Protein AF-A0A7S2N3R8-F1 (afdb_monomer)

pLDDT: mean 80.56, std 13.93, range [45.25, 97.19]

Organism: NCBI:txid1333877

Foldseek 3Di:
DDDDDDDDDDDDDPPDDDDDPDDPDDPDDDDDDDDDDDDDDDDDDDDPPDPDDPDPDPDDPDDDPVVVVVPDDDPPDDPLPDFPPPPPPDPPDDPDDPDCVPGDDRPVCPCVVVVCVVCQQAAVCLVCNPDDDDDDCCVVPPVVNQVVVVHDPPDDDDDCVVVCVVVDDDPVRVVVVSVVSNNDDRPVVVVVVVVVVVVVVVVPDDD

Radius of gyration: 30.94 Å; Cα contacts (8 Å, |Δi|>4): 42; chains: 1; bounding box: 87×80×48 Å

Secondary structure (DSSP, 8-state):
-PPPPPP----------PPPPPPPPPP-PPPPPP---PPPPP-PPPPP----PPPPP----PPPHHHHHHTSPPPPPPGGG----------TT--SPPP-TTSPPPGGGTTHHHHHHHHTTB-THHHH-SSPPP--HHHHS-HHHHHHTTPPP--PPP-GGG-TTSSPPPHHHHHHHHHHTT--B-HHHHHHHHHHHHHHHHHHS--

Structure (mmCIF, N/CA/C/O backbone):
data_AF-A0A7S2N3R8-F1
#
_entry.id   AF-A0A7S2N3R8-F1
#
loop_
_atom_site.group_PDB
_atom_site.id
_atom_site.type_symbol
_atom_site.label_atom_id
_atom_site.label_alt_id
_atom_site.label_comp_id
_atom_site.label_asym_id
_atom_site.label_entity_id
_atom_site.label_seq_id
_atom_site.pdbx_PDB_ins_code
_atom_site.Cartn_x
_atom_site.Cartn_y
_atom_site.Cartn_z
_atom_site.occupancy
_atom_site.B_iso_or_equiv
_atom_site.auth_seq_id
_atom_site.auth_comp_id
_atom_site.auth_asym_id
_atom_site.auth_atom_id
_atom_site.pdbx_PDB_model_num
ATOM 1 N N . THR A 1 1 ? -32.427 38.671 8.513 1.00 49.38 1 THR A N 1
ATOM 2 C CA . THR A 1 1 ? -31.360 39.648 8.809 1.00 49.38 1 THR A CA 1
ATOM 3 C C . THR A 1 1 ? -30.152 38.872 9.300 1.00 49.38 1 THR A C 1
ATOM 5 O O . THR A 1 1 ? -30.044 38.601 10.486 1.00 49.38 1 THR A O 1
ATOM 8 N N . LEU A 1 2 ? -29.338 38.356 8.372 1.00 45.25 2 LEU A N 1
ATOM 9 C CA . LEU A 1 2 ? -28.166 37.532 8.689 1.00 45.25 2 LEU A CA 1
ATO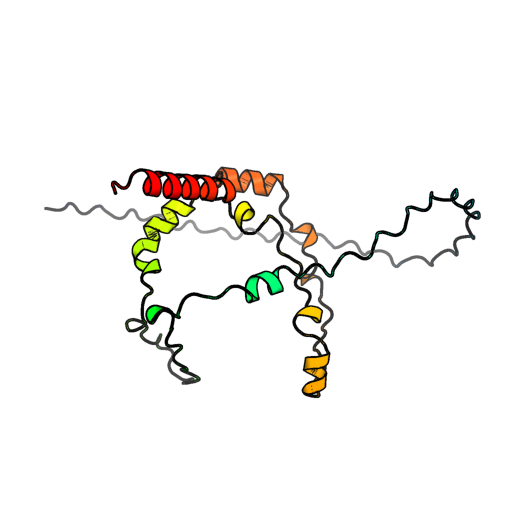M 10 C C . LEU A 1 2 ? -26.977 38.470 8.916 1.00 45.25 2 LEU A C 1
ATOM 12 O O . LEU A 1 2 ? -26.619 39.235 8.022 1.00 45.25 2 LEU A O 1
ATOM 16 N N . ALA A 1 3 ? -26.425 38.451 10.125 1.00 50.69 3 ALA A N 1
ATOM 17 C CA . ALA A 1 3 ? -25.301 39.287 10.519 1.00 50.69 3 ALA A CA 1
ATOM 18 C C . ALA A 1 3 ? -24.012 38.796 9.843 1.00 50.69 3 ALA A C 1
ATOM 20 O O . ALA A 1 3 ? -23.575 37.666 10.059 1.00 50.69 3 ALA A O 1
ATOM 21 N N . ALA A 1 4 ? -23.424 39.662 9.019 1.00 54.97 4 ALA A N 1
ATOM 22 C CA . ALA A 1 4 ? -22.107 39.486 8.429 1.00 54.97 4 ALA A CA 1
ATOM 23 C C . ALA A 1 4 ? -21.033 39.572 9.524 1.00 54.97 4 ALA A C 1
ATOM 25 O O . ALA A 1 4 ? -20.963 40.561 10.254 1.00 54.97 4 ALA A O 1
ATOM 26 N N . GLN A 1 5 ? -20.203 38.535 9.644 1.00 62.31 5 GLN A N 1
ATOM 27 C CA . GLN A 1 5 ? -18.999 38.579 10.472 1.00 62.31 5 GLN A CA 1
ATOM 28 C C . GLN A 1 5 ? -17.859 39.254 9.692 1.00 62.31 5 GLN A C 1
ATOM 30 O O . GLN A 1 5 ? -17.670 38.937 8.515 1.00 62.31 5 GLN A O 1
ATOM 35 N N . PRO A 1 6 ? -17.093 40.169 10.312 1.00 65.38 6 PRO A N 1
ATOM 36 C CA . PRO A 1 6 ? -15.945 40.793 9.671 1.00 65.38 6 PRO A CA 1
ATOM 37 C C . PRO A 1 6 ? -14.745 39.838 9.635 1.00 65.38 6 PRO A C 1
ATOM 39 O O . PRO A 1 6 ? -14.381 39.223 10.637 1.00 65.38 6 PRO A O 1
ATOM 42 N N . ALA A 1 7 ? -14.125 39.750 8.459 1.00 54.88 7 ALA A N 1
ATOM 43 C CA . ALA A 1 7 ? -12.864 39.062 8.232 1.00 54.88 7 ALA A CA 1
ATOM 44 C C . ALA A 1 7 ? -11.740 39.749 9.025 1.00 54.88 7 ALA A C 1
ATOM 46 O O . ALA A 1 7 ? -11.472 40.937 8.842 1.00 54.88 7 ALA A O 1
ATOM 47 N N . ALA A 1 8 ? -11.095 38.995 9.913 1.00 57.28 8 ALA A N 1
ATOM 48 C CA . ALA A 1 8 ? -9.887 39.421 10.598 1.00 57.28 8 ALA A CA 1
ATOM 49 C C . ALA A 1 8 ? -8.697 39.299 9.638 1.00 57.28 8 ALA A C 1
ATOM 51 O O . ALA A 1 8 ? -8.325 38.205 9.216 1.00 57.28 8 ALA A O 1
ATOM 52 N N . SER A 1 9 ? -8.127 40.444 9.279 1.00 59.69 9 SER A N 1
ATOM 53 C CA . SER A 1 9 ? -6.896 40.567 8.506 1.00 59.69 9 SER A CA 1
ATOM 54 C C . SER A 1 9 ? -5.701 40.209 9.392 1.00 59.69 9 SER A C 1
ATOM 56 O O . SER A 1 9 ? -5.357 40.968 10.299 1.00 59.69 9 SER A O 1
ATOM 58 N N . GLU A 1 10 ? -5.063 39.065 9.147 1.00 61.03 10 GLU A N 1
ATOM 59 C CA . GLU A 1 10 ? -3.784 38.739 9.782 1.00 61.03 10 GLU A CA 1
ATOM 60 C C . GLU A 1 10 ? -2.631 39.514 9.114 1.00 61.03 10 GLU A C 1
ATOM 62 O O . GLU A 1 10 ? -2.562 39.586 7.882 1.00 61.03 10 GLU A O 1
ATOM 67 N N . PRO A 1 11 ? -1.709 40.107 9.892 1.00 65.06 11 PRO A N 1
ATOM 68 C CA . PRO A 1 11 ? -0.555 40.802 9.344 1.00 65.06 11 PRO A CA 1
ATOM 69 C C . PRO A 1 11 ? 0.492 39.812 8.814 1.00 65.06 11 PRO A C 1
ATOM 71 O O . PRO A 1 11 ? 0.970 38.935 9.533 1.00 65.06 11 PRO A O 1
ATOM 74 N N . LEU A 1 12 ? 0.902 40.015 7.557 1.00 49.03 12 LEU A N 1
ATOM 75 C CA . LEU A 1 12 ? 2.096 39.416 6.958 1.00 49.03 12 LEU A CA 1
ATOM 76 C C . LEU A 1 12 ? 3.334 39.788 7.789 1.00 49.03 12 LEU A C 1
ATOM 78 O O . LEU A 1 12 ? 3.872 40.891 7.684 1.00 49.03 12 LEU A O 1
ATOM 82 N N . ALA A 1 13 ? 3.798 38.852 8.613 1.00 52.91 13 ALA A N 1
ATOM 83 C CA . ALA A 1 13 ? 5.091 38.943 9.268 1.00 52.91 13 ALA A CA 1
ATOM 84 C C . ALA A 1 13 ? 6.200 38.805 8.214 1.00 52.91 13 ALA A C 1
ATOM 86 O O . ALA A 1 13 ? 6.369 37.757 7.589 1.00 52.91 13 ALA A O 1
ATOM 87 N N . ALA A 1 14 ? 6.952 39.887 8.020 1.00 48.12 14 ALA A N 1
ATOM 88 C CA . ALA A 1 14 ? 8.161 39.920 7.217 1.00 48.12 14 ALA A CA 1
ATOM 89 C C . ALA A 1 14 ? 9.178 38.905 7.765 1.00 48.12 14 ALA A C 1
ATOM 91 O O . ALA A 1 14 ? 9.762 39.094 8.833 1.00 48.12 14 ALA A O 1
ATOM 92 N N . ALA A 1 15 ? 9.377 37.814 7.026 1.00 48.59 15 ALA A N 1
ATOM 93 C CA . ALA A 1 15 ? 10.413 36.833 7.295 1.00 48.59 15 ALA A CA 1
ATOM 94 C C . ALA A 1 15 ? 11.784 37.477 7.051 1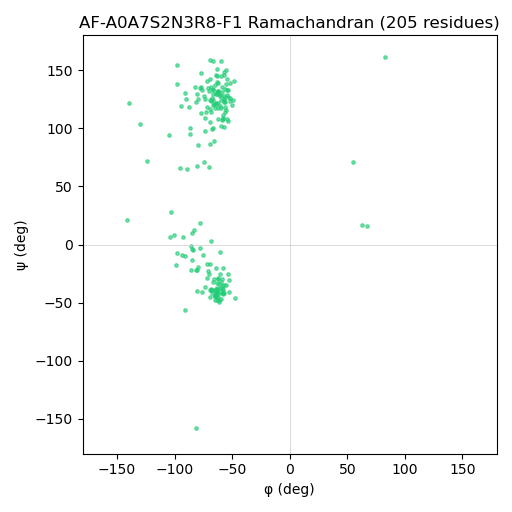.00 48.59 15 ALA A C 1
ATOM 96 O O . ALA A 1 15 ? 12.238 37.620 5.916 1.00 48.59 15 ALA A O 1
ATOM 97 N N . ALA A 1 16 ? 12.432 37.895 8.138 1.00 55.91 16 ALA A N 1
ATOM 98 C CA . ALA A 1 16 ? 13.829 38.287 8.138 1.00 55.91 16 ALA A CA 1
ATOM 99 C C . ALA A 1 16 ? 14.676 37.126 7.590 1.00 55.91 16 ALA A C 1
ATOM 101 O O . ALA A 1 16 ? 14.636 36.009 8.109 1.00 55.91 16 ALA A O 1
ATOM 102 N N . ALA A 1 17 ? 15.423 37.402 6.522 1.00 52.81 17 ALA A N 1
ATOM 103 C CA . ALA A 1 17 ? 16.363 36.478 5.911 1.00 52.81 17 ALA A CA 1
ATOM 104 C C . ALA A 1 17 ? 17.432 36.073 6.937 1.00 52.81 17 ALA A C 1
ATOM 106 O O . ALA A 1 17 ? 18.351 36.835 7.239 1.00 52.81 17 ALA A O 1
ATOM 107 N N . ALA A 1 18 ? 17.290 34.873 7.497 1.00 65.31 18 ALA A N 1
ATOM 108 C CA . ALA A 1 18 ? 18.312 34.279 8.339 1.00 65.31 18 ALA A CA 1
ATOM 109 C C . ALA A 1 18 ? 19.563 33.972 7.487 1.00 65.31 18 ALA A C 1
ATOM 111 O O . ALA A 1 18 ? 19.432 33.419 6.390 1.00 65.31 18 ALA A O 1
ATOM 112 N N . PRO A 1 19 ? 20.775 34.312 7.959 1.00 65.06 19 PRO A N 1
ATOM 113 C CA . PRO A 1 19 ? 22.011 34.002 7.253 1.00 65.06 19 PRO A CA 1
ATOM 114 C C . PRO A 1 19 ? 22.191 32.484 7.140 1.00 65.06 19 PRO A C 1
ATOM 116 O O . PRO A 1 19 ? 22.081 31.753 8.126 1.00 65.06 19 PRO A O 1
ATOM 119 N N . MET A 1 20 ? 22.464 32.012 5.921 1.00 65.50 20 MET A N 1
ATOM 120 C CA . MET A 1 20 ? 22.736 30.604 5.635 1.00 65.50 20 MET A CA 1
ATOM 121 C C . MET A 1 20 ? 23.883 30.087 6.521 1.00 65.50 20 MET A C 1
ATOM 123 O O . MET A 1 20 ? 24.955 30.700 6.535 1.00 65.50 20 MET A O 1
ATOM 127 N N . PRO A 1 21 ? 23.718 28.953 7.228 1.00 67.00 21 PRO A N 1
ATOM 128 C CA . PRO A 1 21 ? 24.827 28.322 7.924 1.00 67.00 21 PRO A CA 1
ATOM 129 C C . PRO A 1 21 ? 25.852 27.829 6.896 1.00 67.00 21 PRO A C 1
ATOM 131 O O . PRO A 1 21 ? 25.540 27.024 6.016 1.00 67.00 21 PRO A O 1
ATOM 134 N N . GLN A 1 22 ? 27.085 28.330 7.004 1.00 62.34 22 GLN A N 1
ATOM 135 C CA . GLN A 1 22 ? 28.226 27.832 6.241 1.00 62.34 22 GLN A CA 1
ATOM 136 C C . GLN A 1 22 ? 28.401 26.337 6.527 1.00 62.34 22 G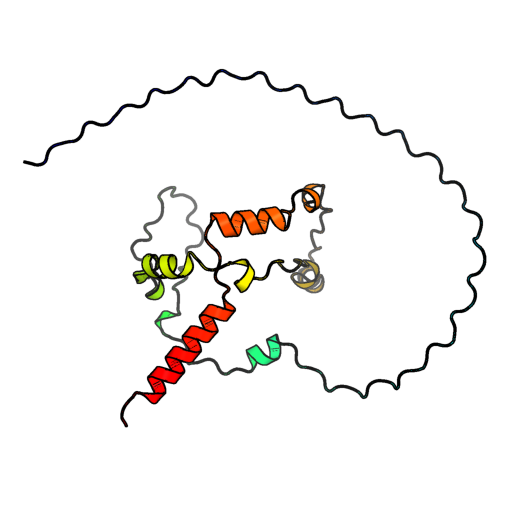LN A C 1
ATOM 138 O O . GLN A 1 22 ? 28.498 25.916 7.681 1.00 62.34 22 GLN A O 1
ATOM 143 N N . ALA A 1 23 ? 28.403 25.530 5.465 1.00 59.41 23 ALA A N 1
ATOM 144 C CA . ALA A 1 23 ? 28.574 24.090 5.561 1.00 59.41 23 ALA A CA 1
ATOM 145 C C . ALA A 1 23 ? 29.923 23.758 6.233 1.00 59.41 23 ALA A C 1
ATOM 147 O O . ALA A 1 23 ? 30.951 24.303 5.819 1.00 59.41 23 ALA A O 1
ATOM 148 N N . PRO A 1 24 ? 29.959 22.870 7.244 1.00 67.88 24 PRO A N 1
ATOM 149 C CA . PRO A 1 24 ? 31.212 22.448 7.850 1.00 67.88 24 PRO A CA 1
ATOM 150 C C . PRO A 1 24 ? 32.078 21.735 6.808 1.00 67.88 24 PRO A C 1
ATOM 152 O O . PRO A 1 24 ? 31.613 20.844 6.092 1.00 67.88 24 PRO A O 1
ATOM 155 N N . ALA A 1 25 ? 33.343 22.152 6.730 1.00 63.78 25 ALA A N 1
ATOM 156 C CA . ALA A 1 25 ? 34.352 21.588 5.849 1.00 63.78 25 ALA A CA 1
ATOM 157 C C . ALA A 1 25 ? 34.394 20.059 5.987 1.00 63.78 25 ALA A C 1
ATOM 159 O O . ALA A 1 25 ? 34.630 19.513 7.066 1.00 63.78 25 ALA A O 1
ATOM 160 N N . VAL A 1 26 ? 34.136 19.373 4.876 1.00 59.66 26 VAL A N 1
ATOM 161 C CA . VAL A 1 26 ? 34.162 17.914 4.787 1.00 59.66 26 VAL A CA 1
ATOM 162 C C . VAL A 1 26 ? 35.588 17.437 5.097 1.00 59.66 26 VAL A C 1
ATOM 164 O O . VAL A 1 26 ? 36.517 17.849 4.398 1.00 59.66 26 VAL A O 1
ATOM 167 N N . PRO A 1 27 ? 35.806 16.590 6.119 1.00 65.44 27 PRO A N 1
ATOM 168 C CA . PRO A 1 27 ? 37.129 16.062 6.409 1.00 65.44 27 PRO A CA 1
ATOM 169 C C . PRO A 1 27 ? 37.604 15.193 5.241 1.00 65.44 27 PRO A C 1
ATOM 171 O O . PRO A 1 27 ? 36.958 14.219 4.850 1.00 65.44 27 PRO A O 1
ATOM 174 N N . VAL A 1 28 ? 38.751 15.575 4.680 1.00 65.38 28 VAL A N 1
ATOM 175 C CA . VAL A 1 28 ? 39.482 14.841 3.646 1.00 65.38 28 VAL A CA 1
ATOM 176 C C . VAL A 1 28 ? 39.831 13.460 4.198 1.00 65.38 28 VAL A C 1
ATOM 178 O O . VAL A 1 28 ? 40.679 13.321 5.077 1.00 65.38 28 VAL A O 1
ATOM 181 N N . VAL A 1 29 ? 39.143 12.431 3.704 1.00 67.38 29 VAL A N 1
ATOM 182 C CA . VAL A 1 29 ? 39.395 11.037 4.081 1.00 67.38 29 VAL A CA 1
ATOM 183 C C . VAL A 1 29 ? 40.781 10.635 3.559 1.00 67.38 29 VAL A C 1
ATOM 185 O O . VAL A 1 29 ? 41.006 10.692 2.345 1.00 67.38 29 VAL A O 1
ATOM 188 N N . PRO A 1 30 ? 41.726 10.229 4.428 1.00 64.19 30 PRO A N 1
ATOM 189 C CA . PRO A 1 30 ? 43.056 9.832 4.000 1.00 64.19 30 PRO A CA 1
ATOM 190 C C . PRO A 1 30 ? 43.010 8.570 3.131 1.00 64.19 30 PRO A C 1
ATOM 192 O O . PRO A 1 30 ? 42.301 7.597 3.397 1.00 64.19 30 PRO A O 1
ATOM 195 N N . LYS A 1 31 ? 43.802 8.631 2.061 1.00 60.41 31 LYS A N 1
ATOM 196 C CA . LYS A 1 31 ? 44.019 7.609 1.037 1.00 60.41 31 LYS A CA 1
ATOM 197 C C . LYS A 1 31 ? 44.430 6.282 1.689 1.00 60.41 31 LYS A C 1
ATOM 199 O O . LYS A 1 31 ? 45.366 6.235 2.481 1.00 60.41 31 LYS A O 1
ATOM 204 N N . ALA A 1 32 ? 43.700 5.220 1.350 1.00 54.75 32 ALA A N 1
ATOM 205 C CA . ALA A 1 32 ? 43.836 3.885 1.922 1.00 54.75 32 ALA A CA 1
ATOM 206 C C . ALA A 1 32 ? 45.282 3.359 1.883 1.00 54.75 32 ALA A C 1
ATOM 208 O O . ALA A 1 32 ? 45.907 3.291 0.824 1.00 54.75 32 ALA A O 1
ATOM 209 N N . ALA A 1 33 ? 45.771 2.951 3.054 1.00 67.62 33 ALA A N 1
ATOM 210 C CA . ALA A 1 33 ? 47.044 2.272 3.237 1.00 67.62 33 ALA A CA 1
ATOM 211 C C . ALA A 1 33 ? 47.071 0.894 2.528 1.00 67.62 33 ALA A C 1
ATOM 213 O O . ALA A 1 33 ? 46.025 0.248 2.373 1.00 67.62 33 ALA A O 1
ATOM 214 N N . PRO A 1 34 ? 48.256 0.423 2.100 1.00 61.44 34 PRO A N 1
ATOM 215 C CA . PRO A 1 34 ? 48.428 -0.860 1.425 1.00 61.44 34 PRO A CA 1
ATOM 216 C C . PRO A 1 34 ? 48.027 -2.036 2.327 1.00 61.44 34 PRO A C 1
ATOM 218 O O . PRO A 1 34 ? 48.424 -2.128 3.485 1.00 61.44 34 PRO A O 1
ATOM 221 N N . LYS A 1 35 ? 47.224 -2.952 1.770 1.00 57.47 35 LYS A N 1
ATOM 222 C CA . LYS A 1 35 ? 46.725 -4.158 2.442 1.00 57.47 35 LYS A CA 1
ATOM 223 C C . LYS A 1 35 ? 47.885 -5.073 2.834 1.00 57.47 35 LYS A C 1
ATOM 225 O O . LYS A 1 35 ? 48.474 -5.746 1.989 1.00 57.47 35 LYS A O 1
ATOM 230 N N . GLU A 1 36 ? 48.161 -5.122 4.128 1.00 59.69 36 GLU A N 1
ATOM 231 C CA . GLU A 1 36 ? 49.074 -6.073 4.745 1.00 59.69 36 GLU A CA 1
ATOM 232 C C . GLU A 1 36 ? 48.584 -7.512 4.500 1.00 59.69 36 GLU A C 1
ATOM 234 O O . GLU A 1 36 ? 47.418 -7.856 4.731 1.00 59.69 36 GLU A O 1
ATOM 239 N N . LYS A 1 37 ? 49.474 -8.364 3.979 1.00 63.12 37 LYS A N 1
ATOM 240 C CA . LYS A 1 37 ? 49.202 -9.778 3.700 1.00 63.12 37 LYS A CA 1
ATOM 241 C C . LYS A 1 37 ? 48.989 -10.512 5.026 1.00 63.12 37 LYS A C 1
ATOM 243 O O . LYS A 1 37 ? 49.941 -10.856 5.721 1.00 63.12 37 LYS A O 1
ATOM 248 N N . ARG A 1 38 ? 47.724 -10.749 5.382 1.00 58.81 38 ARG A N 1
ATOM 249 C CA . ARG A 1 38 ? 47.344 -11.526 6.569 1.00 58.81 38 ARG A CA 1
ATOM 250 C C . ARG A 1 38 ? 47.914 -12.943 6.472 1.00 58.81 38 ARG A C 1
ATOM 252 O O . ARG A 1 38 ? 47.655 -13.656 5.504 1.00 58.81 38 ARG A O 1
ATOM 259 N N . LYS A 1 39 ? 48.679 -13.333 7.493 1.00 68.81 39 LYS A N 1
ATOM 260 C CA . LYS A 1 39 ? 49.213 -14.688 7.673 1.00 68.81 39 LYS A CA 1
ATOM 261 C C . LYS A 1 39 ? 48.067 -15.719 7.691 1.00 68.81 39 LYS A C 1
ATOM 263 O O . LYS A 1 39 ? 46.988 -15.404 8.200 1.00 68.81 39 LYS A O 1
ATOM 268 N N . PRO A 1 40 ? 48.280 -16.938 7.162 1.00 65.88 40 PRO A N 1
ATOM 269 C CA . PRO A 1 40 ? 47.281 -18.000 7.190 1.00 65.88 40 PRO A CA 1
ATOM 270 C C . PRO A 1 40 ? 46.939 -18.351 8.642 1.00 65.88 40 PRO A C 1
ATOM 272 O O . PRO A 1 40 ? 47.807 -18.720 9.430 1.00 65.88 40 PRO A O 1
ATOM 275 N N . GLY A 1 41 ? 45.667 -18.179 9.002 1.00 67.00 41 GLY A N 1
ATOM 276 C CA . GLY A 1 41 ? 45.164 -18.512 10.330 1.00 67.00 41 GLY A CA 1
ATOM 277 C C . GLY A 1 41 ? 45.203 -20.024 10.606 1.00 67.00 41 GLY A C 1
ATOM 278 O O . GLY A 1 41 ? 45.210 -20.826 9.669 1.00 67.00 41 GLY A O 1
ATOM 279 N N . PRO A 1 42 ? 45.213 -20.426 11.888 1.00 69.44 42 PRO A N 1
ATOM 280 C CA . PRO A 1 42 ? 45.261 -21.825 12.299 1.00 69.44 42 PRO A CA 1
ATOM 281 C C . PRO A 1 42 ? 44.066 -22.616 11.749 1.00 69.44 42 PRO A C 1
ATOM 283 O O . PRO A 1 42 ? 42.920 -22.159 11.782 1.00 69.44 42 PRO A O 1
ATOM 286 N N . LYS A 1 43 ? 44.353 -23.819 11.236 1.00 69.25 43 LYS A N 1
ATOM 287 C CA . LYS A 1 43 ? 43.373 -24.753 10.669 1.00 69.25 43 LYS A CA 1
ATOM 288 C C . LYS A 1 43 ? 42.296 -25.054 11.718 1.00 69.25 43 LYS A C 1
ATOM 290 O O . LYS A 1 43 ? 42.589 -25.629 12.765 1.00 69.25 43 LYS A O 1
ATOM 295 N N . LYS A 1 44 ? 41.056 -24.634 11.450 1.00 69.81 44 LYS A N 1
ATOM 296 C CA . LYS A 1 44 ? 39.904 -24.919 12.314 1.00 69.81 44 LYS A CA 1
ATOM 297 C C . LYS A 1 44 ? 39.724 -26.437 12.404 1.00 69.81 44 LYS A C 1
ATOM 299 O O . LYS A 1 44 ? 39.700 -27.112 11.377 1.00 69.81 44 LYS A O 1
ATOM 304 N N . LYS A 1 45 ? 39.631 -26.952 13.633 1.00 74.62 45 LYS A N 1
ATOM 305 C CA . LYS A 1 45 ? 39.324 -28.358 13.923 1.00 74.62 45 LYS A CA 1
ATOM 306 C C . LYS A 1 45 ? 38.011 -28.731 13.227 1.00 74.62 45 LYS A C 1
ATOM 308 O O . LYS A 1 45 ? 37.087 -27.915 13.206 1.00 74.62 45 LYS A O 1
ATOM 313 N N . ALA A 1 46 ? 37.968 -29.921 12.632 1.00 75.81 46 ALA A N 1
ATOM 314 C CA . ALA A 1 46 ? 36.790 -30.410 11.928 1.00 75.81 46 ALA A CA 1
ATOM 315 C C . ALA A 1 46 ? 35.569 -30.366 12.867 1.00 75.81 46 ALA A C 1
ATOM 317 O O . ALA A 1 46 ? 35.696 -30.764 14.031 1.00 75.81 46 ALA A O 1
ATOM 318 N N . PRO A 1 47 ? 34.419 -29.839 12.409 1.00 75.75 47 PRO A N 1
ATOM 319 C CA . PRO A 1 47 ? 33.206 -29.852 13.209 1.00 75.75 47 PRO A CA 1
ATOM 320 C C . PRO A 1 47 ? 32.821 -31.305 13.529 1.00 75.75 47 PRO A C 1
ATOM 322 O O . PRO A 1 47 ? 33.056 -32.190 12.701 1.00 75.75 47 PRO A O 1
ATOM 325 N N . PRO A 1 48 ? 32.260 -31.568 14.722 1.00 81.12 48 PRO A N 1
ATOM 326 C CA . PRO A 1 48 ? 31.783 -32.898 15.073 1.00 81.12 48 PRO A CA 1
ATOM 327 C C . PRO A 1 48 ? 30.750 -33.377 14.039 1.00 81.12 48 PRO A C 1
ATOM 329 O O . PRO A 1 48 ? 30.033 -32.545 13.471 1.00 81.12 48 PRO A O 1
ATOM 332 N N . PRO A 1 49 ? 30.670 -34.694 13.780 1.00 79.00 49 PRO A N 1
ATOM 333 C CA . PRO A 1 49 ? 29.713 -35.254 12.836 1.00 79.00 49 PRO A CA 1
ATOM 334 C C . PRO A 1 49 ? 28.296 -34.870 13.268 1.00 79.00 49 PRO A C 1
ATOM 336 O O . PRO A 1 49 ? 27.811 -35.287 14.319 1.00 79.00 49 PRO A O 1
ATOM 339 N N . VAL A 1 50 ? 27.657 -34.013 12.470 1.00 75.94 50 VAL A N 1
ATOM 340 C CA . VAL A 1 50 ? 26.275 -33.589 12.692 1.00 75.94 50 VAL A CA 1
ATOM 341 C C . VAL A 1 50 ? 25.380 -34.814 12.472 1.00 75.94 50 VAL A C 1
ATOM 343 O O . VAL A 1 50 ? 25.531 -35.468 11.436 1.00 75.94 50 VAL A O 1
ATOM 346 N N . PRO A 1 51 ? 24.471 -35.146 13.409 1.00 82.81 51 PRO A N 1
ATOM 347 C CA . PRO A 1 51 ? 23.506 -36.225 13.238 1.00 82.81 51 PRO A CA 1
ATOM 348 C C . PRO A 1 51 ? 22.792 -36.086 11.893 1.00 82.81 51 PRO A C 1
ATOM 350 O O . PRO A 1 51 ? 22.236 -35.029 11.585 1.00 82.81 51 PRO A O 1
ATOM 353 N N . GLN A 1 52 ? 22.839 -37.135 11.075 1.00 75.25 52 GLN A N 1
ATOM 354 C CA . GLN A 1 52 ? 22.120 -37.158 9.809 1.00 75.25 52 GLN A CA 1
ATOM 355 C C . GLN A 1 52 ? 20.627 -37.239 10.119 1.00 75.25 52 GLN A C 1
ATOM 357 O O . GLN A 1 52 ? 20.124 -38.274 10.551 1.00 75.25 52 GLN A O 1
ATOM 362 N N . PHE A 1 53 ? 19.920 -36.126 9.934 1.00 76.12 53 PHE A N 1
ATOM 363 C CA . PHE A 1 53 ? 18.466 -36.147 9.939 1.00 76.12 53 PHE A CA 1
ATOM 364 C C . PHE A 1 53 ? 18.002 -36.949 8.715 1.00 76.12 53 PHE A C 1
ATOM 366 O O . PHE A 1 53 ? 18.533 -36.724 7.622 1.00 76.12 53 PHE A O 1
ATOM 373 N N . PRO A 1 54 ? 17.057 -37.894 8.874 1.00 78.12 54 PRO A N 1
ATOM 374 C CA . PRO A 1 54 ? 16.522 -38.654 7.753 1.00 78.12 54 PRO A CA 1
ATOM 375 C C . PRO A 1 54 ? 16.017 -37.679 6.691 1.00 78.12 54 PRO A C 1
ATOM 377 O O . PRO A 1 54 ? 15.344 -36.697 7.015 1.00 78.12 54 PRO A O 1
ATOM 380 N N . ALA A 1 55 ? 16.395 -37.931 5.435 1.00 75.12 55 ALA A N 1
ATOM 381 C CA . ALA A 1 55 ? 15.996 -37.096 4.315 1.00 75.12 55 ALA A CA 1
ATOM 382 C C . ALA A 1 55 ? 14.467 -36.928 4.349 1.00 75.12 55 ALA A C 1
ATOM 384 O O . ALA A 1 55 ? 13.757 -37.939 4.406 1.00 75.12 55 ALA A O 1
ATOM 385 N N . PRO A 1 56 ? 13.947 -35.687 4.385 1.00 73.00 56 PRO A N 1
ATOM 386 C CA . PRO A 1 56 ? 12.513 -35.469 4.416 1.00 73.00 56 PRO A CA 1
ATOM 387 C C . PRO A 1 56 ? 11.905 -36.148 3.192 1.00 73.00 56 PRO A C 1
ATOM 389 O O . PRO A 1 56 ? 12.380 -35.955 2.071 1.00 73.00 56 PRO A O 1
ATOM 392 N N . ALA A 1 57 ? 10.886 -36.978 3.429 1.00 80.75 57 ALA A N 1
ATOM 393 C CA . ALA A 1 57 ? 10.129 -37.620 2.366 1.00 80.75 57 ALA A CA 1
ATOM 394 C C . ALA A 1 57 ? 9.728 -36.562 1.321 1.00 80.75 57 ALA A C 1
ATOM 396 O O . ALA A 1 57 ? 9.410 -35.434 1.718 1.00 80.75 57 ALA A O 1
ATOM 397 N N . PRO A 1 58 ? 9.766 -36.886 0.015 1.00 78.69 58 PRO A N 1
ATOM 398 C CA . PRO A 1 58 ? 9.432 -35.942 -1.044 1.00 78.69 58 PRO A CA 1
ATOM 399 C C . PRO A 1 58 ? 8.049 -35.354 -0.767 1.00 78.69 58 PRO A C 1
ATOM 401 O O . PRO A 1 58 ? 7.033 -36.041 -0.874 1.00 78.69 58 PRO A O 1
ATOM 404 N N . GLN A 1 59 ? 8.020 -34.092 -0.335 1.00 77.88 59 GLN A N 1
ATOM 405 C CA . GLN A 1 59 ? 6.762 -33.404 -0.110 1.00 77.88 59 GLN A CA 1
ATOM 406 C C . GLN A 1 59 ? 6.110 -33.200 -1.477 1.00 77.88 59 GLN A C 1
ATOM 408 O O . GLN A 1 59 ? 6.807 -32.827 -2.429 1.00 77.88 59 GLN A O 1
ATOM 413 N N . PRO A 1 60 ? 4.797 -33.458 -1.606 1.00 78.25 60 PRO A N 1
ATOM 414 C CA . PRO A 1 60 ? 4.091 -33.132 -2.832 1.00 78.25 60 PRO A CA 1
ATOM 415 C C . PRO A 1 60 ? 4.319 -31.645 -3.134 1.00 78.25 60 PRO A C 1
ATOM 417 O O . PRO A 1 60 ? 4.384 -30.848 -2.192 1.00 78.25 60 PRO A O 1
ATOM 420 N N . PRO A 1 61 ? 4.477 -31.263 -4.412 1.00 83.31 61 PRO A N 1
ATOM 421 C CA . PRO A 1 61 ? 4.743 -29.883 -4.788 1.00 83.31 61 PRO A CA 1
ATOM 422 C C . PRO A 1 61 ? 3.659 -28.986 -4.185 1.00 83.31 61 PRO A C 1
ATOM 424 O O . PRO A 1 61 ? 2.496 -29.046 -4.590 1.00 83.31 61 PRO A O 1
ATOM 427 N N . GLN A 1 62 ? 4.026 -28.199 -3.168 1.00 84.56 62 GLN A N 1
ATOM 428 C CA . GLN A 1 62 ? 3.127 -27.208 -2.593 1.00 84.56 62 GLN A CA 1
ATOM 429 C C . GLN A 1 62 ? 2.802 -26.212 -3.699 1.00 84.56 62 GLN A C 1
ATOM 431 O O . GLN A 1 62 ? 3.695 -25.568 -4.246 1.00 84.56 62 GLN A O 1
ATOM 436 N N . GLN A 1 63 ? 1.524 -26.129 -4.057 1.00 81.81 63 GLN A N 1
ATOM 437 C CA . GLN A 1 63 ? 1.069 -25.138 -5.017 1.00 81.81 63 GLN A CA 1
ATOM 438 C C . GLN A 1 63 ? 1.318 -23.746 -4.445 1.00 81.81 63 GLN A C 1
ATOM 440 O O . GLN A 1 63 ? 0.978 -23.455 -3.296 1.00 81.81 63 GLN A O 1
ATOM 445 N N . GLU A 1 64 ? 1.904 -22.883 -5.262 1.00 84.81 64 GLU A N 1
ATOM 446 C CA . GLU A 1 64 ? 2.177 -21.505 -4.884 1.00 84.81 64 GLU A CA 1
ATOM 447 C C . GLU A 1 64 ? 0.849 -20.763 -4.621 1.00 84.81 64 GLU A C 1
ATOM 449 O O . GLU A 1 64 ? -0.136 -20.995 -5.333 1.00 84.81 64 GLU A O 1
ATOM 454 N N . PRO A 1 65 ? 0.775 -19.824 -3.657 1.00 81.75 65 PRO A N 1
ATOM 455 C CA . PRO A 1 65 ? -0.480 -19.158 -3.279 1.00 81.75 65 PRO A CA 1
ATOM 456 C C . PRO A 1 65 ? -1.258 -18.525 -4.446 1.00 81.75 65 PRO A C 1
ATOM 458 O O . PRO A 1 65 ? -2.489 -18.470 -4.429 1.00 81.75 65 PRO A O 1
ATOM 461 N N . TRP A 1 66 ? -0.559 -18.069 -5.488 1.00 81.00 66 TRP A N 1
ATOM 462 C CA . TRP A 1 66 ? -1.179 -17.498 -6.684 1.00 81.00 66 TRP A CA 1
ATOM 463 C C . TRP A 1 66 ? -1.870 -18.549 -7.571 1.00 81.00 66 TRP A C 1
ATOM 465 O O . TRP A 1 66 ? -2.857 -18.220 -8.228 1.00 81.00 66 TRP A O 1
ATOM 475 N N . GLN A 1 67 ? -1.403 -19.805 -7.575 1.00 89.19 67 GLN A N 1
ATOM 476 C CA . GLN A 1 67 ? -2.041 -20.910 -8.304 1.00 89.19 67 GLN A CA 1
ATOM 477 C C . GLN A 1 67 ? -3.398 -21.237 -7.680 1.00 89.19 67 GLN A C 1
ATOM 479 O O . GLN A 1 67 ? -4.395 -21.367 -8.389 1.00 89.19 67 GLN A O 1
ATOM 484 N N . ILE A 1 68 ? -3.451 -21.251 -6.345 1.00 89.00 68 ILE A N 1
ATOM 485 C CA . ILE A 1 68 ? -4.683 -21.449 -5.572 1.00 89.00 68 ILE A CA 1
ATOM 486 C C . ILE A 1 68 ? -5.694 -20.334 -5.873 1.00 89.00 68 ILE A C 1
ATOM 488 O O . ILE A 1 68 ? -6.885 -20.596 -6.027 1.00 89.00 68 ILE A O 1
ATOM 492 N N . LEU A 1 69 ? -5.237 -19.081 -5.972 1.00 84.88 69 LEU A N 1
ATOM 493 C CA . LEU A 1 69 ? -6.109 -17.946 -6.289 1.00 84.88 69 LEU A CA 1
ATOM 494 C C . LEU A 1 69 ? -6.678 -18.018 -7.712 1.00 84.88 69 LEU A C 1
ATOM 496 O O . LEU A 1 69 ? -7.854 -17.717 -7.892 1.00 84.88 69 LEU A O 1
ATOM 500 N N . ARG A 1 70 ? -5.884 -18.450 -8.700 1.00 89.94 70 ARG A N 1
ATOM 501 C CA . ARG A 1 70 ? -6.336 -18.582 -10.098 1.00 89.94 70 ARG A CA 1
ATOM 502 C C . ARG A 1 70 ? -7.312 -19.735 -10.330 1.00 89.94 70 ARG A C 1
ATOM 504 O O . ARG A 1 70 ? -8.064 -19.686 -11.293 1.00 89.94 70 ARG A O 1
ATOM 511 N N . GLY A 1 71 ? -7.314 -20.750 -9.465 1.00 88.94 71 GLY A N 1
ATOM 512 C CA . GLY A 1 71 ? -8.262 -21.865 -9.544 1.00 88.94 71 GLY A CA 1
ATOM 513 C C . GLY A 1 71 ? -9.683 -21.527 -9.077 1.00 88.94 71 GLY A C 1
ATOM 514 O O . GLY A 1 71 ? -10.586 -22.345 -9.232 1.00 88.94 71 GLY A O 1
ATOM 515 N N . LYS A 1 72 ? -9.906 -20.347 -8.485 1.00 91.25 72 LYS A N 1
ATOM 516 C CA . LYS A 1 72 ? -11.232 -19.943 -8.005 1.00 91.25 72 LYS A CA 1
ATOM 517 C C . LYS A 1 72 ? -12.086 -19.448 -9.170 1.00 91.25 72 LYS A C 1
ATOM 519 O O . LYS A 1 72 ? -11.696 -18.518 -9.869 1.00 91.25 72 LYS A O 1
ATOM 524 N N . VAL A 1 73 ? -13.268 -20.040 -9.339 1.00 92.62 73 VAL A N 1
ATOM 525 C CA . VAL A 1 73 ? -14.278 -19.560 -10.291 1.00 92.62 73 VAL A CA 1
ATOM 526 C C . VAL A 1 73 ? -14.753 -18.183 -9.830 1.00 92.62 73 VAL A C 1
ATOM 528 O O . VAL A 1 73 ? -15.273 -18.041 -8.722 1.00 92.62 73 VAL A O 1
ATOM 531 N N . LEU A 1 74 ? -14.523 -17.166 -10.658 1.00 87.62 74 LEU A N 1
ATOM 532 C CA . LEU A 1 74 ? -14.999 -15.811 -10.398 1.00 87.62 74 LEU A CA 1
ATOM 533 C C . LEU A 1 74 ? -16.498 -15.715 -10.722 1.00 87.62 74 LEU A C 1
ATOM 535 O O . LEU A 1 74 ? -16.965 -16.408 -11.631 1.00 87.62 74 LEU A O 1
ATOM 539 N N . PRO A 1 75 ? -17.263 -14.879 -9.997 1.00 89.44 75 PRO A N 1
ATOM 540 C CA . PRO A 1 75 ? -18.643 -14.592 -10.367 1.00 89.44 75 PRO A CA 1
ATOM 541 C C . PRO A 1 75 ? -18.710 -13.979 -11.779 1.00 89.44 75 PRO A C 1
ATOM 543 O O . PRO A 1 75 ? -17.715 -13.420 -12.254 1.00 89.44 75 PRO A O 1
ATOM 546 N N . PRO A 1 76 ? -19.869 -14.069 -12.458 1.00 92.06 76 PRO A N 1
ATOM 547 C CA . PRO A 1 76 ? -20.082 -13.403 -13.737 1.00 92.06 76 PRO A CA 1
ATOM 548 C C . PRO A 1 76 ? -19.723 -11.919 -13.643 1.00 92.06 76 PRO A C 1
ATOM 550 O O . PRO A 1 76 ? -20.026 -11.266 -12.644 1.00 92.06 76 PRO A O 1
ATOM 553 N N . LYS A 1 77 ? -19.064 -11.401 -14.681 1.00 87.19 77 LYS A N 1
ATOM 554 C CA . LYS A 1 77 ? -18.647 -9.999 -14.752 1.00 87.19 77 LYS A CA 1
ATOM 555 C C . LYS A 1 77 ? -19.869 -9.087 -14.607 1.00 87.19 77 LYS A C 1
ATOM 557 O O . LYS A 1 77 ? -20.820 -9.236 -15.374 1.00 87.19 77 LYS A O 1
ATOM 562 N N . SER A 1 78 ? -19.829 -8.154 -13.655 1.00 84.50 78 SER A N 1
ATOM 563 C CA . SER A 1 78 ? -20.863 -7.124 -13.558 1.00 84.50 78 SER A CA 1
ATOM 564 C C . SER A 1 78 ? -20.739 -6.159 -14.737 1.00 84.50 78 SER A C 1
ATOM 566 O O . SER A 1 78 ? -19.626 -5.826 -15.153 1.00 84.50 78 SER A O 1
ATOM 568 N N . GLY A 1 79 ? -21.870 -5.695 -15.274 1.00 80.69 79 GLY A N 1
ATOM 569 C CA . GLY A 1 79 ? -21.882 -4.643 -16.297 1.00 80.69 79 GLY A CA 1
ATOM 570 C C . GLY A 1 79 ? -21.232 -3.350 -15.796 1.00 80.69 79 GLY A C 1
ATOM 571 O O . GLY A 1 79 ? -20.534 -2.685 -16.557 1.00 80.69 79 GLY A O 1
ATOM 572 N N . ASP A 1 80 ? -21.360 -3.079 -14.496 1.00 77.31 80 ASP A N 1
ATOM 573 C CA . ASP A 1 80 ? -20.816 -1.890 -13.830 1.00 77.31 80 ASP A CA 1
ATOM 574 C C . ASP A 1 80 ? -19.281 -1.913 -13.679 1.00 77.31 80 ASP A C 1
ATOM 576 O O . ASP A 1 80 ? -18.668 -0.875 -13.437 1.00 77.31 80 ASP A O 1
ATOM 580 N N . ASP A 1 81 ? -18.638 -3.081 -13.825 1.00 75.06 81 ASP A N 1
ATOM 581 C CA . ASP A 1 81 ? -17.177 -3.235 -13.682 1.00 75.06 81 ASP A CA 1
ATOM 582 C C . ASP A 1 81 ? -16.409 -2.885 -14.970 1.00 75.06 81 ASP A C 1
ATOM 584 O O . ASP A 1 81 ? -15.174 -2.902 -15.004 1.00 75.06 81 ASP A O 1
ATOM 588 N N . ASN A 1 82 ? -17.120 -2.594 -16.061 1.00 80.56 82 ASN A N 1
ATOM 589 C CA . ASN A 1 82 ? -16.518 -2.168 -17.315 1.00 80.56 82 ASN A CA 1
ATOM 590 C C . ASN A 1 82 ? -16.325 -0.649 -17.299 1.00 80.56 82 ASN A C 1
ATOM 592 O O . ASN A 1 82 ? -17.224 0.111 -17.645 1.00 80.56 82 ASN A O 1
ATOM 596 N N . TYR A 1 83 ? -15.132 -0.196 -16.920 1.00 72.44 83 TYR A N 1
ATOM 597 C CA . TYR A 1 83 ? -14.758 1.190 -17.171 1.00 72.44 83 TYR A CA 1
ATOM 598 C C . TYR A 1 83 ? -14.563 1.393 -18.668 1.00 72.44 83 TYR A C 1
ATOM 600 O O . TYR A 1 83 ? -13.730 0.724 -19.284 1.00 72.44 83 TYR A O 1
ATOM 608 N N . GLU A 1 84 ? -15.284 2.358 -19.235 1.00 70.38 84 GLU A N 1
ATOM 609 C CA . GLU A 1 84 ? -14.916 2.944 -20.517 1.00 70.38 84 GLU A CA 1
ATOM 610 C C . GLU A 1 84 ? -13.590 3.684 -20.332 1.00 70.38 84 GLU A C 1
ATOM 612 O O . GLU A 1 84 ? -13.531 4.858 -19.964 1.00 70.38 84 GLU A O 1
ATOM 617 N N . ILE A 1 85 ? -12.487 2.963 -20.525 1.00 66.38 85 ILE A N 1
ATOM 618 C CA . ILE A 1 85 ? -11.183 3.578 -20.731 1.00 66.38 85 ILE A CA 1
ATOM 619 C C . ILE A 1 85 ? -11.287 4.222 -22.110 1.00 66.38 85 ILE A C 1
ATOM 621 O O . ILE A 1 85 ? -11.017 3.577 -23.118 1.00 66.38 85 ILE A O 1
ATOM 625 N N . SER A 1 86 ? -11.788 5.461 -22.165 1.00 63.16 86 SER A N 1
ATOM 626 C CA . SER A 1 86 ? -11.742 6.247 -23.392 1.00 63.16 86 SER A CA 1
ATOM 627 C C . SER A 1 86 ? -10.278 6.366 -23.784 1.00 63.16 86 SER A C 1
ATOM 629 O O . SER A 1 86 ? -9.506 7.046 -23.104 1.00 63.16 86 SER A O 1
ATOM 631 N N . ASP A 1 87 ? -9.922 5.669 -24.855 1.00 60.88 87 ASP A N 1
ATOM 632 C CA . ASP A 1 87 ? -8.620 5.685 -25.506 1.00 60.88 87 ASP A CA 1
ATOM 633 C C . ASP A 1 87 ? -8.435 7.047 -26.191 1.00 60.88 87 ASP A C 1
ATOM 635 O O . ASP A 1 87 ? -8.525 7.195 -27.406 1.00 60.88 87 ASP A O 1
ATOM 639 N N . LYS A 1 88 ? -8.343 8.107 -25.382 1.00 60.56 88 LYS A N 1
ATOM 640 C CA . LYS A 1 88 ? -8.116 9.476 -25.844 1.00 60.56 88 LYS A CA 1
ATOM 641 C C . LYS A 1 88 ? -6.607 9.689 -25.897 1.00 60.56 88 LYS A C 1
ATOM 643 O O . LYS A 1 88 ? -6.053 10.442 -25.098 1.00 60.56 88 LYS A O 1
ATOM 648 N N . GLU A 1 89 ? -5.953 8.943 -26.783 1.00 54.84 89 GLU A N 1
ATOM 649 C CA . GLU A 1 89 ? -4.565 9.185 -27.163 1.00 54.84 89 GLU A CA 1
ATOM 650 C C . GLU A 1 89 ? -4.482 10.527 -27.921 1.00 54.84 89 GLU A C 1
ATOM 652 O O . GLU A 1 89 ? -5.193 10.759 -28.896 1.00 54.84 89 GLU A O 1
ATOM 657 N N . ASP A 1 90 ? -3.632 11.423 -27.412 1.00 53.16 90 ASP A N 1
ATOM 658 C CA . ASP A 1 90 ? -2.925 12.484 -28.144 1.00 53.16 90 ASP A CA 1
ATOM 659 C C . ASP A 1 90 ? -3.720 13.493 -28.999 1.00 53.16 90 ASP A C 1
ATOM 661 O O . ASP A 1 90 ? -3.543 13.582 -30.212 1.00 53.16 90 ASP A O 1
ATOM 665 N N . SER A 1 91 ? -4.461 14.407 -28.358 1.00 55.19 91 SER A N 1
ATOM 666 C CA . SER A 1 91 ? -4.640 15.752 -28.939 1.00 55.19 91 SER A CA 1
ATOM 667 C C . SER A 1 91 ? -3.766 16.737 -28.166 1.00 55.19 91 SER A C 1
ATOM 669 O O . SER A 1 91 ? -4.127 17.204 -27.088 1.00 55.19 91 SER A O 1
ATOM 671 N N . ALA A 1 92 ? -2.562 16.963 -28.688 1.00 62.78 92 ALA A N 1
ATOM 672 C CA . ALA A 1 92 ? -1.423 17.571 -28.003 1.00 62.78 92 ALA A CA 1
ATOM 673 C C . ALA A 1 92 ? -1.460 19.109 -27.866 1.00 62.78 92 ALA A C 1
ATOM 675 O O . ALA A 1 92 ? -0.407 19.693 -27.626 1.00 62.78 92 ALA A O 1
ATOM 676 N N . ASP A 1 93 ? -2.613 19.774 -28.014 1.00 60.94 93 ASP A N 1
ATOM 677 C CA . ASP A 1 93 ? -2.616 21.240 -28.189 1.00 60.94 93 ASP A CA 1
ATOM 678 C C . ASP A 1 93 ? -3.735 22.018 -27.475 1.00 60.94 93 ASP A C 1
ATOM 680 O O . ASP A 1 93 ? -4.018 23.159 -27.825 1.00 60.94 93 ASP A O 1
ATOM 684 N N . GLU A 1 94 ? -4.361 21.455 -26.438 1.00 59.69 94 GLU A N 1
ATOM 685 C CA . GLU A 1 94 ? -5.385 22.186 -25.677 1.00 59.69 94 GLU A CA 1
ATOM 686 C C . GLU A 1 94 ? -5.095 22.110 -24.173 1.00 59.69 94 GLU A C 1
ATOM 688 O O . GLU A 1 94 ? -5.289 21.090 -23.517 1.00 59.69 94 GLU A O 1
ATOM 693 N N . MET A 1 95 ? -4.573 23.216 -23.627 1.00 67.25 95 MET A N 1
ATOM 694 C CA . MET A 1 95 ? -4.276 23.428 -22.199 1.00 67.25 95 MET A CA 1
ATOM 695 C C . MET A 1 95 ? -5.539 23.510 -21.320 1.00 67.25 95 MET A C 1
ATOM 697 O O . MET A 1 95 ? -5.441 23.781 -20.123 1.00 67.25 95 MET A O 1
ATOM 701 N N . GLU A 1 96 ? -6.720 23.326 -21.905 1.00 77.56 96 GLU A N 1
ATOM 702 C CA . GLU A 1 96 ? -7.989 23.344 -21.197 1.00 77.56 96 GLU A CA 1
ATOM 703 C C . GLU A 1 96 ? -8.204 21.975 -20.544 1.00 77.56 96 GLU A C 1
ATOM 705 O O . GLU A 1 96 ? -8.143 20.937 -21.209 1.00 77.56 96 GLU A O 1
ATOM 710 N N . GLU A 1 97 ? -8.383 21.947 -19.218 1.00 77.06 97 GLU A N 1
ATOM 711 C CA . GLU A 1 97 ? -8.659 20.697 -18.512 1.00 77.06 97 GLU A CA 1
ATOM 712 C C . GLU A 1 97 ? -9.899 20.047 -19.146 1.00 77.06 97 GLU A C 1
ATOM 714 O O . GLU A 1 97 ? -10.983 20.629 -19.098 1.00 77.06 97 GLU A O 1
ATOM 719 N N . PRO A 1 98 ? -9.774 18.856 -19.761 1.00 79.62 98 PRO A N 1
ATOM 720 C CA . PRO A 1 98 ? -10.884 18.268 -20.490 1.00 79.62 98 PRO A CA 1
ATOM 721 C C . PRO A 1 98 ? -12.027 17.992 -19.521 1.00 79.62 98 PRO A C 1
ATOM 723 O O . PRO A 1 98 ? -11.793 17.364 -18.486 1.00 79.62 98 PRO A O 1
ATOM 726 N N . ASP A 1 99 ? -13.246 18.412 -19.867 1.00 83.31 99 ASP A N 1
ATOM 727 C CA . ASP A 1 99 ? -14.418 18.202 -19.020 1.00 83.31 99 ASP A CA 1
ATOM 728 C C . ASP A 1 99 ? -14.595 16.705 -18.701 1.00 83.31 99 ASP A C 1
ATOM 730 O O . ASP A 1 99 ? -14.734 15.851 -19.583 1.00 83.31 99 ASP A O 1
ATOM 734 N N . ARG A 1 100 ? -14.531 16.373 -17.406 1.00 84.56 100 ARG A N 1
ATOM 735 C CA . ARG A 1 100 ? -14.675 15.008 -16.877 1.00 84.56 100 ARG A CA 1
ATOM 736 C C . ARG A 1 100 ? -16.043 14.772 -16.238 1.00 84.56 100 ARG A C 1
ATOM 738 O O . ARG A 1 100 ? -16.234 13.701 -15.666 1.00 84.56 100 ARG A O 1
ATOM 745 N N . SER A 1 101 ? -16.973 15.726 -16.334 1.00 87.25 101 SER A N 1
ATOM 746 C CA . SER A 1 101 ? -18.311 15.660 -15.730 1.00 87.25 101 SER A CA 1
ATOM 747 C C . SER A 1 101 ? -19.134 14.456 -16.209 1.00 87.25 101 SER A C 1
ATOM 749 O O . SER A 1 101 ? -19.925 13.905 -15.449 1.00 87.25 101 SER A O 1
ATOM 751 N N . HIS A 1 102 ? -18.897 13.996 -17.441 1.00 84.19 102 HIS A N 1
ATOM 752 C CA . HIS A 1 102 ? -19.592 12.858 -18.047 1.00 84.19 102 HIS A CA 1
ATOM 753 C C . HIS A 1 102 ? -18.992 11.486 -17.705 1.00 84.19 102 HIS A C 1
ATOM 755 O O . HIS A 1 102 ? -19.529 10.463 -18.131 1.00 84.19 102 HIS A O 1
ATOM 761 N N . LYS A 1 103 ? -17.873 11.421 -16.968 1.00 84.56 103 LYS A N 1
ATOM 762 C CA . LYS A 1 103 ? -17.267 10.131 -16.613 1.00 84.56 103 LYS A CA 1
ATOM 763 C C . LYS A 1 103 ? -18.133 9.408 -15.586 1.00 84.56 103 LYS A C 1
ATOM 765 O O . LYS A 1 103 ? -18.557 9.997 -14.596 1.00 84.56 103 LYS A O 1
ATOM 770 N N . HIS A 1 104 ? -18.349 8.113 -15.804 1.00 86.94 104 HIS A N 1
ATOM 771 C CA . HIS A 1 104 ? -19.082 7.266 -14.870 1.00 86.94 104 HIS A CA 1
ATOM 772 C C . HIS A 1 104 ? -18.425 7.285 -13.480 1.00 86.94 104 HIS A C 1
ATOM 774 O O . HIS A 1 104 ? -17.245 6.954 -13.331 1.00 86.94 104 HIS A O 1
ATOM 780 N N . VAL A 1 105 ? -19.202 7.668 -12.465 1.00 86.62 105 VAL A N 1
ATOM 781 C CA . VAL A 1 105 ? -18.777 7.686 -11.063 1.00 86.62 105 VAL A CA 1
ATOM 782 C C . VAL A 1 105 ? -19.200 6.367 -10.409 1.00 86.62 105 VAL A C 1
ATOM 784 O O . VAL A 1 105 ? -20.394 6.077 -10.352 1.00 86.62 105 VAL A O 1
ATOM 787 N N . PRO A 1 106 ? -18.263 5.554 -9.895 1.00 86.50 106 PRO A N 1
ATOM 788 C CA . PRO A 1 106 ? -18.600 4.271 -9.287 1.00 86.50 106 PRO A CA 1
ATOM 789 C C . PRO A 1 106 ? -19.493 4.440 -8.064 1.00 86.50 106 PRO A C 1
ATOM 791 O O . PRO A 1 106 ? -19.213 5.275 -7.202 1.00 86.50 106 PRO A O 1
ATOM 794 N N . SER A 1 107 ? -20.496 3.578 -7.918 1.00 90.50 107 SER A N 1
ATOM 795 C CA . SER A 1 107 ? -21.418 3.594 -6.775 1.00 90.50 107 SER A CA 1
ATOM 796 C C . SER A 1 107 ? -20.714 3.512 -5.415 1.00 90.50 107 SER A C 1
ATOM 798 O O . SER A 1 107 ? -21.122 4.187 -4.474 1.00 90.50 107 SER A O 1
ATOM 800 N N . TRP A 1 108 ? -19.603 2.771 -5.305 1.00 87.25 108 TRP A N 1
ATOM 801 C CA . TRP A 1 108 ? -18.830 2.673 -4.057 1.00 87.25 108 TRP A CA 1
ATOM 802 C C . TRP A 1 108 ? -18.211 4.005 -3.618 1.00 87.25 108 TRP A C 1
ATOM 804 O O . TRP A 1 108 ? -17.873 4.156 -2.445 1.00 87.25 108 TRP A O 1
ATOM 814 N N . SER A 1 109 ? -18.064 4.962 -4.539 1.00 93.44 109 SER A N 1
ATOM 815 C CA . SER A 1 109 ? -17.543 6.294 -4.239 1.00 93.44 109 SER A CA 1
ATOM 816 C C . SER A 1 109 ? -18.620 7.261 -3.746 1.00 93.44 109 SER A C 1
ATOM 818 O O . SER A 1 109 ? -18.258 8.281 -3.179 1.00 93.44 109 SER A O 1
ATOM 820 N N . ALA A 1 110 ? -19.916 6.946 -3.874 1.00 94.75 110 ALA A N 1
ATOM 821 C CA . ALA A 1 110 ? -20.998 7.831 -3.426 1.00 94.75 110 ALA A CA 1
ATOM 822 C C . ALA A 1 110 ? -20.896 8.159 -1.923 1.00 94.75 110 ALA A C 1
ATOM 824 O O . ALA A 1 110 ? -20.977 9.320 -1.530 1.00 94.75 110 ALA A O 1
ATOM 825 N N . ASP A 1 111 ? -20.587 7.149 -1.104 1.00 95.81 111 ASP A N 1
ATOM 826 C CA . ASP A 1 111 ? -20.500 7.268 0.358 1.00 95.81 111 ASP A CA 1
ATOM 827 C C . ASP A 1 111 ? -19.046 7.326 0.861 1.00 95.81 111 ASP A C 1
ATOM 829 O O . ASP A 1 111 ? -18.731 6.872 1.969 1.00 95.81 111 ASP A O 1
ATOM 833 N N . TRP A 1 112 ? -18.114 7.831 0.042 1.00 95.81 112 TRP A N 1
ATOM 834 C CA . TRP A 1 112 ? -16.681 7.789 0.356 1.00 95.81 112 TRP A CA 1
ATOM 835 C C . TRP A 1 112 ? -16.342 8.499 1.674 1.00 95.81 112 TRP A C 1
ATOM 837 O O . TRP A 1 112 ? -15.498 8.012 2.424 1.00 95.81 112 TRP A O 1
ATOM 847 N N . THR A 1 113 ? -17.030 9.595 2.005 1.00 97.19 113 THR A N 1
ATOM 848 C CA . THR A 1 113 ? -16.819 10.350 3.249 1.00 97.19 113 THR A CA 1
ATOM 849 C C . THR A 1 113 ? -17.163 9.513 4.481 1.00 97.19 113 THR A C 1
ATOM 851 O O . THR A 1 113 ? -16.406 9.479 5.453 1.00 97.19 113 THR A O 1
ATOM 854 N N . GLU A 1 114 ? -18.275 8.771 4.442 1.00 96.31 114 GLU A N 1
ATOM 855 C CA . GLU A 1 114 ? -18.651 7.872 5.535 1.00 96.31 114 GLU A CA 1
ATOM 856 C C . GLU A 1 114 ? -17.691 6.688 5.656 1.00 96.31 114 GLU A C 1
ATOM 858 O O . GLU A 1 114 ? -17.365 6.239 6.758 1.00 96.31 114 GLU A O 1
ATOM 863 N N . GLN A 1 115 ? -17.244 6.150 4.520 1.00 93.44 115 GLN A N 1
ATOM 864 C CA . GLN A 1 115 ? -16.252 5.079 4.493 1.00 93.44 115 GLN A CA 1
ATOM 865 C C . GLN A 1 115 ? -14.913 5.552 5.061 1.00 93.44 115 GLN A C 1
ATOM 867 O O . GLN A 1 115 ? -14.307 4.833 5.858 1.00 93.44 115 GLN A O 1
ATOM 872 N N . LEU A 1 116 ? -14.491 6.773 4.732 1.00 94.69 116 LEU A N 1
ATOM 873 C CA . LEU A 1 116 ? -13.276 7.384 5.257 1.00 94.69 116 LEU A CA 1
ATOM 874 C C . LEU A 1 116 ? -13.354 7.548 6.780 1.00 94.69 116 LEU A C 1
ATOM 876 O O . LEU A 1 116 ? -12.438 7.125 7.484 1.00 94.69 116 LEU A O 1
ATOM 880 N N . ALA A 1 117 ? -14.483 8.038 7.303 1.00 94.69 117 ALA A N 1
ATOM 881 C CA . ALA A 1 117 ? -14.711 8.132 8.747 1.00 94.69 117 ALA A CA 1
ATOM 882 C C . ALA A 1 117 ? -14.628 6.756 9.440 1.00 94.69 117 ALA A C 1
ATOM 884 O O . ALA A 1 117 ? -14.058 6.610 10.522 1.00 94.69 117 ALA A O 1
ATOM 885 N N . LYS A 1 118 ? -15.129 5.690 8.798 1.00 91.56 118 LYS A N 1
ATOM 886 C CA . LYS A 1 118 ? -14.997 4.315 9.317 1.00 91.56 118 LYS A CA 1
ATOM 887 C C . LYS A 1 118 ? -13.535 3.844 9.324 1.00 91.56 118 LYS A C 1
ATOM 889 O O . LYS A 1 118 ? -13.163 3.070 10.215 1.00 91.56 118 LYS A O 1
ATOM 894 N N . GLN A 1 119 ? -12.720 4.299 8.371 1.00 93.69 119 GLN A N 1
ATOM 895 C CA . GLN A 1 119 ? -11.319 3.906 8.181 1.00 93.69 119 GLN A CA 1
ATOM 896 C C . GLN A 1 119 ? -10.314 4.702 9.028 1.00 93.69 119 GLN A C 1
ATOM 898 O O . GLN A 1 119 ? -9.248 4.164 9.311 1.00 93.69 119 GLN A O 1
ATOM 903 N N . GLU A 1 120 ? -10.650 5.907 9.496 1.00 95.38 120 GLU A N 1
ATOM 904 C CA . GLU A 1 120 ? -9.729 6.837 10.179 1.00 95.38 120 GLU A CA 1
ATOM 905 C C . GLU A 1 120 ? -8.887 6.182 11.293 1.00 95.38 120 GLU A C 1
ATOM 907 O O . GLU A 1 120 ? -7.668 6.318 11.337 1.00 95.38 120 GLU A O 1
ATOM 912 N N . GLY A 1 121 ? -9.516 5.381 12.160 1.00 95.75 121 GLY A N 1
ATOM 913 C CA . GLY A 1 121 ? -8.815 4.710 13.264 1.00 95.75 121 GLY A CA 1
ATOM 914 C C . GLY A 1 121 ? -8.132 3.376 12.922 1.00 95.75 121 GLY A C 1
ATOM 915 O O . GLY A 1 121 ? -7.818 2.622 13.847 1.00 95.75 121 GLY A O 1
ATOM 916 N N . VAL A 1 122 ? -8.019 2.991 11.647 1.00 96.56 122 VAL A N 1
ATOM 917 C CA . VAL A 1 122 ? -7.425 1.708 11.224 1.00 96.56 122 VAL A CA 1
ATOM 918 C C . VAL A 1 122 ? -5.927 1.875 10.964 1.00 96.56 122 VAL A C 1
ATOM 920 O O . VAL A 1 122 ? -5.511 2.765 10.235 1.00 96.56 122 VAL A O 1
ATOM 923 N N . ASP A 1 123 ? -5.112 0.990 11.543 1.00 95.31 123 ASP A N 1
ATOM 924 C CA . ASP A 1 123 ? -3.659 0.972 11.338 1.00 95.31 123 ASP A CA 1
ATOM 925 C C . ASP A 1 123 ? -3.317 0.446 9.928 1.00 95.31 123 ASP A C 1
ATOM 927 O O . ASP A 1 123 ? -3.543 -0.746 9.665 1.00 95.31 123 ASP A O 1
ATOM 931 N N . PRO A 1 124 ? -2.750 1.271 9.025 1.00 95.00 124 PRO A N 1
ATOM 932 C CA . PRO A 1 124 ? -2.413 0.839 7.669 1.00 95.00 124 PRO A CA 1
ATOM 933 C C . PRO A 1 124 ? -1.358 -0.274 7.658 1.00 95.00 124 PRO A C 1
ATOM 935 O O . PRO A 1 124 ? -1.450 -1.200 6.847 1.00 95.00 124 PRO A O 1
ATOM 938 N N . ASP A 1 125 ? -0.422 -0.283 8.613 1.00 94.25 125 ASP A N 1
ATOM 939 C CA . ASP A 1 125 ? 0.611 -1.323 8.701 1.00 94.25 125 ASP A CA 1
ATOM 940 C C . ASP A 1 125 ? 0.021 -2.682 9.104 1.00 94.25 125 ASP A C 1
ATOM 942 O O . ASP A 1 125 ? 0.650 -3.727 8.922 1.00 94.25 125 ASP A O 1
ATOM 946 N N . SER A 1 126 ? -1.203 -2.701 9.640 1.00 94.69 126 SER A N 1
ATOM 947 C CA . SER A 1 126 ? -1.932 -3.940 9.917 1.00 94.69 126 SER A CA 1
ATOM 948 C C . SER A 1 126 ? -2.601 -4.546 8.677 1.00 94.69 126 SER A C 1
ATOM 950 O O . SER A 1 126 ? -2.908 -5.740 8.696 1.00 94.69 126 SER A O 1
ATOM 952 N N . ILE A 1 127 ? -2.811 -3.746 7.623 1.00 93.38 127 ILE A N 1
ATOM 953 C CA . ILE A 1 127 ? -3.361 -4.169 6.327 1.00 93.38 127 ILE A CA 1
ATOM 954 C C . ILE A 1 127 ? -2.218 -4.577 5.399 1.00 93.38 127 ILE A C 1
ATOM 956 O O . ILE A 1 127 ? -2.183 -5.704 4.911 1.00 93.38 127 ILE A O 1
ATOM 960 N N . PHE A 1 128 ? -1.269 -3.665 5.183 1.00 92.94 128 PHE A N 1
ATOM 961 C CA . PHE A 1 128 ? -0.206 -3.824 4.187 1.00 92.94 128 PHE A CA 1
ATOM 962 C C . PHE A 1 128 ? 1.057 -4.488 4.750 1.00 92.94 128 PHE A C 1
ATOM 964 O O . PHE A 1 128 ? 1.944 -4.889 3.997 1.00 92.94 128 PHE A O 1
ATOM 971 N N . GLY A 1 129 ? 1.132 -4.643 6.074 1.00 91.44 129 GLY A N 1
ATOM 972 C CA . GLY A 1 129 ? 2.345 -5.051 6.770 1.00 91.44 129 GLY A CA 1
ATOM 973 C C . GLY A 1 129 ? 3.284 -3.868 7.013 1.00 91.44 129 GLY A C 1
ATOM 974 O O . GLY A 1 129 ? 3.221 -2.841 6.353 1.00 91.44 129 GLY A O 1
ATOM 975 N N . SER A 1 130 ? 4.217 -4.029 7.952 1.00 89.06 130 SER A N 1
ATOM 976 C CA . SER A 1 130 ? 5.200 -2.987 8.299 1.00 89.06 130 SER A CA 1
ATOM 977 C C . SER A 1 130 ? 6.363 -2.859 7.308 1.00 89.06 130 SER A C 1
ATOM 979 O O . SER A 1 130 ? 7.265 -2.043 7.501 1.00 89.06 130 SER A O 1
ATOM 981 N N . LYS A 1 131 ? 6.417 -3.723 6.289 1.00 89.94 131 LYS A N 1
ATOM 982 C CA . LYS A 1 131 ? 7.504 -3.769 5.309 1.00 89.94 131 LYS A CA 1
ATOM 983 C C . LYS A 1 131 ? 6.941 -4.015 3.921 1.00 89.94 131 LYS A C 1
ATOM 985 O O . LYS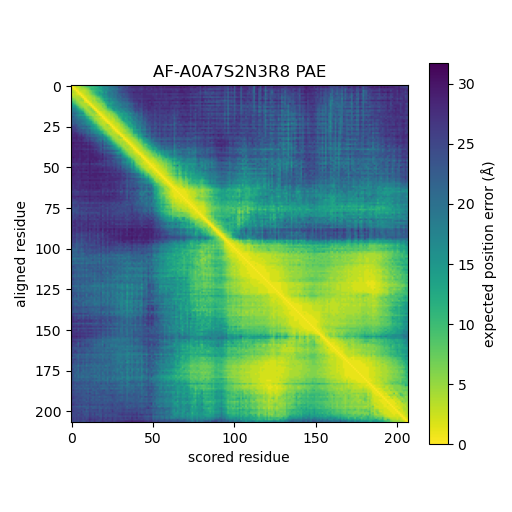 A 1 131 ? 6.357 -5.065 3.670 1.00 89.94 131 LYS A O 1
ATOM 990 N N . VAL A 1 132 ? 7.221 -3.084 3.017 1.00 88.69 132 VAL A N 1
ATOM 991 C CA . VAL A 1 132 ? 6.997 -3.276 1.585 1.00 88.69 132 VAL A CA 1
ATOM 992 C C . VAL A 1 132 ? 8.016 -4.302 1.060 1.00 88.69 132 VAL A C 1
ATOM 994 O O . VAL A 1 132 ? 9.206 -4.183 1.381 1.00 88.69 132 VAL A O 1
ATOM 997 N N . PRO A 1 133 ? 7.592 -5.321 0.289 1.00 91.94 133 PRO A N 1
ATOM 998 C CA . PRO A 1 133 ? 8.502 -6.265 -0.353 1.00 91.94 133 PRO A CA 1
ATOM 999 C C . PRO A 1 133 ? 9.545 -5.565 -1.232 1.00 91.94 133 PRO A C 1
ATOM 1001 O O . PRO A 1 133 ? 9.290 -4.511 -1.813 1.00 91.94 133 PRO A O 1
ATOM 1004 N N . LEU A 1 134 ? 10.733 -6.162 -1.357 1.00 92.00 134 LEU A N 1
ATOM 1005 C CA . LEU A 1 134 ? 11.768 -5.625 -2.239 1.00 92.00 134 LEU A CA 1
ATOM 1006 C C . LEU A 1 134 ? 11.327 -5.757 -3.701 1.00 92.00 134 LEU A C 1
ATOM 1008 O O . LEU A 1 134 ? 11.020 -6.853 -4.166 1.00 92.00 134 LEU A O 1
ATOM 1012 N N . CYS A 1 135 ? 11.341 -4.642 -4.430 1.00 93.31 135 CYS A N 1
ATOM 1013 C CA . CYS A 1 135 ? 11.084 -4.632 -5.864 1.00 93.31 135 CYS A CA 1
ATOM 1014 C C . CYS A 1 135 ? 12.299 -5.209 -6.606 1.00 93.31 135 CYS A C 1
ATOM 1016 O O . CYS A 1 135 ? 13.300 -4.519 -6.818 1.00 93.31 135 CYS A O 1
ATOM 1018 N N . ASN A 1 136 ? 12.234 -6.495 -6.958 1.00 92.25 136 ASN A N 1
ATOM 1019 C CA . ASN A 1 136 ? 13.273 -7.147 -7.744 1.00 92.25 136 ASN A CA 1
ATOM 1020 C C . ASN A 1 136 ? 13.005 -6.944 -9.240 1.00 92.25 136 ASN A C 1
ATOM 1022 O O . ASN A 1 136 ? 12.194 -7.646 -9.843 1.00 92.25 136 ASN A O 1
ATOM 1026 N N . ILE A 1 137 ? 13.714 -5.980 -9.827 1.00 91.44 137 ILE A N 1
ATOM 1027 C CA . ILE A 1 137 ? 13.600 -5.625 -11.247 1.00 91.44 137 ILE A CA 1
ATOM 1028 C C . ILE A 1 137 ? 13.880 -6.826 -12.155 1.00 91.44 137 ILE A C 1
ATOM 1030 O O . ILE A 1 137 ? 13.201 -6.967 -13.162 1.00 91.44 137 ILE A O 1
ATOM 1034 N N . ASP A 1 138 ? 14.798 -7.719 -11.780 1.00 91.56 138 ASP A N 1
ATOM 1035 C CA . ASP A 1 138 ? 15.157 -8.878 -12.608 1.00 91.56 138 ASP A CA 1
ATOM 1036 C C . ASP A 1 138 ? 14.032 -9.925 -12.670 1.00 91.56 138 ASP A C 1
ATOM 1038 O O . ASP A 1 138 ? 13.939 -10.688 -13.628 1.00 91.56 138 ASP A O 1
ATOM 1042 N N . VAL A 1 139 ? 13.162 -9.958 -11.654 1.00 94.06 139 VAL A N 1
ATOM 1043 C CA . VAL A 1 139 ? 11.980 -10.836 -11.629 1.00 94.06 139 VAL A CA 1
ATOM 1044 C C . VAL A 1 139 ? 10.840 -10.234 -12.448 1.00 94.06 139 VAL A C 1
ATOM 1046 O O . VAL A 1 139 ? 10.137 -10.961 -13.142 1.00 94.06 139 VAL A O 1
ATOM 1049 N N . ILE A 1 140 ? 10.651 -8.913 -12.367 1.00 93.31 140 ILE A N 1
ATOM 1050 C CA . ILE A 1 140 ? 9.560 -8.210 -13.060 1.00 93.31 140 ILE A CA 1
ATOM 1051 C C . ILE A 1 140 ? 9.874 -8.059 -14.554 1.00 93.31 140 ILE A C 1
ATOM 1053 O O . ILE A 1 140 ? 9.000 -8.246 -15.397 1.00 93.31 140 ILE A O 1
ATOM 1057 N N . PHE A 1 141 ? 11.129 -7.751 -14.881 1.00 92.94 141 PHE A N 1
ATOM 1058 C CA . PHE A 1 141 ? 11.615 -7.526 -16.239 1.00 92.94 141 PHE A CA 1
ATOM 1059 C C . PHE A 1 141 ? 12.791 -8.462 -16.540 1.00 92.94 141 PHE A C 1
ATOM 1061 O O . PHE A 1 141 ? 13.938 -8.015 -16.613 1.00 92.94 141 PHE A O 1
ATOM 1068 N N . PRO A 1 142 ? 12.531 -9.771 -16.703 1.00 94.44 142 PRO A N 1
ATOM 1069 C CA . PRO A 1 142 ? 13.589 -10.730 -16.967 1.00 94.44 142 PRO A CA 1
ATOM 1070 C C . PRO A 1 142 ? 14.264 -10.454 -18.314 1.00 94.44 142 PRO A C 1
ATOM 1072 O O . PRO A 1 142 ? 13.613 -10.092 -19.298 1.00 94.44 142 PRO A O 1
ATOM 1075 N N . ASP A 1 143 ? 15.570 -10.721 -18.385 1.00 94.12 143 ASP A N 1
ATOM 1076 C CA . ASP A 1 143 ? 16.408 -10.491 -19.573 1.00 94.12 143 ASP A CA 1
ATOM 1077 C C . ASP A 1 143 ? 15.866 -11.158 -20.850 1.00 94.12 143 ASP A C 1
ATOM 1079 O O . ASP A 1 143 ? 16.140 -10.698 -21.959 1.00 94.12 143 ASP A O 1
ATOM 1083 N N . VAL A 1 144 ? 15.081 -12.234 -20.712 1.00 95.75 144 VAL A N 1
ATOM 1084 C CA . VAL A 1 144 ? 14.428 -12.934 -21.830 1.00 95.75 144 VAL A CA 1
ATOM 1085 C C . VAL A 1 144 ? 13.524 -11.987 -22.629 1.00 95.75 144 VAL A C 1
ATOM 1087 O O . VAL A 1 144 ? 13.528 -12.044 -23.857 1.00 95.75 144 VAL A O 1
ATOM 1090 N N . LEU A 1 145 ? 12.812 -11.072 -21.959 1.00 95.00 145 LEU A N 1
ATOM 1091 C CA . LEU A 1 145 ? 11.926 -10.105 -22.619 1.00 95.00 145 LEU A CA 1
ATOM 1092 C C . LEU A 1 145 ? 12.708 -9.072 -23.439 1.00 95.00 145 LEU A C 1
ATOM 1094 O O . LEU A 1 145 ? 12.287 -8.711 -24.536 1.00 95.00 145 LEU A O 1
ATOM 1098 N N . TYR A 1 146 ? 13.863 -8.628 -22.939 1.00 94.88 146 TYR A N 1
ATOM 1099 C CA . TYR A 1 146 ? 14.736 -7.696 -23.658 1.00 94.88 146 TYR A CA 1
ATOM 1100 C C . TYR A 1 146 ? 15.384 -8.362 -24.873 1.00 94.88 146 TYR A C 1
ATOM 1102 O O . TYR A 1 146 ? 15.336 -7.816 -25.977 1.00 94.88 146 TYR A O 1
ATOM 1110 N N . LYS A 1 147 ? 15.898 -9.586 -24.695 1.00 94.50 147 LYS A N 1
ATOM 1111 C CA . LYS A 1 147 ? 16.486 -10.389 -25.777 1.00 94.50 147 LYS A CA 1
ATOM 1112 C C . LYS A 1 147 ? 15.492 -10.652 -26.906 1.00 94.50 147 LYS A C 1
ATOM 1114 O O . LYS A 1 147 ? 15.864 -10.505 -28.065 1.00 94.50 147 LYS A O 1
ATOM 1119 N N . ALA A 1 148 ? 14.236 -10.968 -26.585 1.00 96.00 148 ALA A N 1
ATOM 1120 C CA . ALA A 1 148 ? 13.185 -11.191 -27.580 1.00 96.00 148 ALA A CA 1
ATOM 1121 C C . ALA A 1 148 ? 12.917 -9.961 -28.470 1.00 96.00 148 ALA A C 1
ATOM 1123 O O . ALA A 1 148 ? 12.473 -10.114 -29.603 1.00 96.00 148 ALA A O 1
ATOM 1124 N N . ARG A 1 149 ? 13.211 -8.748 -27.981 1.00 95.56 149 ARG A N 1
ATOM 1125 C CA . ARG A 1 149 ? 13.092 -7.495 -28.744 1.00 95.56 149 ARG A CA 1
ATOM 1126 C C . ARG A 1 149 ? 14.420 -6.973 -29.300 1.00 95.56 149 ARG A C 1
ATOM 1128 O O . ARG A 1 149 ? 14.465 -5.846 -29.780 1.00 95.56 149 ARG A O 1
ATOM 1135 N N . GLY A 1 150 ? 15.506 -7.743 -29.198 1.00 95.25 150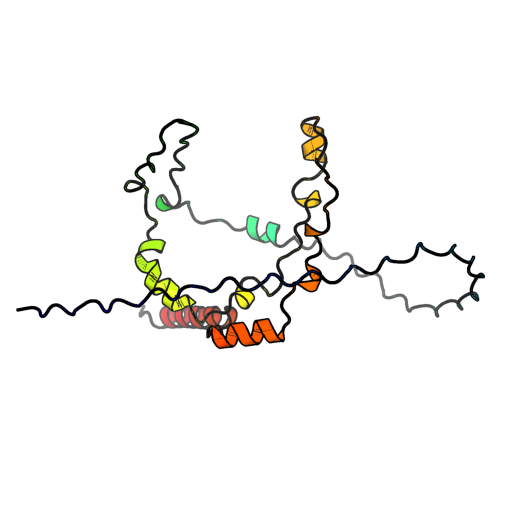 GLY A N 1
ATOM 1136 C CA . GLY A 1 150 ? 16.842 -7.294 -29.605 1.00 95.25 150 GLY A CA 1
ATOM 1137 C C . GLY A 1 150 ? 17.371 -6.099 -28.798 1.00 95.25 150 GLY A C 1
ATOM 1138 O O . GLY A 1 150 ? 18.309 -5.433 -29.227 1.00 95.25 150 GLY A O 1
ATOM 1139 N N . ALA A 1 151 ? 16.778 -5.815 -27.635 1.00 94.31 151 ALA A N 1
ATOM 1140 C CA . ALA A 1 151 ? 17.163 -4.713 -26.765 1.00 94.31 151 ALA A CA 1
ATOM 1141 C C . ALA A 1 151 ? 18.083 -5.202 -25.637 1.00 94.31 151 ALA A C 1
ATOM 1143 O O . ALA A 1 151 ? 18.029 -6.358 -25.218 1.00 94.31 151 ALA A O 1
ATOM 1144 N N . GLN A 1 152 ? 18.915 -4.301 -25.111 1.00 90.06 152 GLN A N 1
ATOM 1145 C CA . GLN A 1 152 ? 19.695 -4.546 -23.896 1.00 90.06 152 GLN A CA 1
ATOM 1146 C C . GLN A 1 152 ? 18.987 -3.918 -22.688 1.00 90.06 152 GLN A C 1
ATOM 1148 O O . GLN A 1 152 ? 18.497 -2.789 -22.796 1.00 90.06 152 GLN A O 1
ATOM 1153 N N . PRO A 1 153 ? 18.931 -4.600 -21.531 1.00 86.06 153 PRO A N 1
ATOM 1154 C CA . PRO A 1 153 ? 18.314 -4.041 -20.339 1.00 86.06 153 PRO A CA 1
ATOM 1155 C C . PRO A 1 153 ? 19.095 -2.797 -19.878 1.00 86.06 153 PRO A C 1
ATOM 1157 O O . PRO A 1 153 ? 20.317 -2.867 -19.703 1.00 86.06 153 PRO A O 1
ATOM 1160 N N . PRO A 1 154 ? 18.429 -1.653 -19.634 1.00 83.06 154 PRO A N 1
ATOM 1161 C CA . PRO A 1 154 ? 19.079 -0.425 -19.184 1.00 83.06 154 PRO A CA 1
ATOM 1162 C C . PRO A 1 154 ? 19.480 -0.533 -17.702 1.00 83.06 154 PRO A C 1
ATOM 1164 O O . PRO A 1 154 ? 18.901 0.098 -16.817 1.00 83.06 154 PRO A O 1
ATOM 1167 N N . ARG A 1 155 ? 20.493 -1.347 -17.398 1.00 83.81 155 ARG A N 1
ATOM 1168 C CA . ARG A 1 155 ? 21.019 -1.527 -16.040 1.00 83.81 155 ARG A CA 1
ATOM 1169 C C . ARG A 1 155 ? 21.944 -0.368 -15.678 1.00 83.81 155 ARG A C 1
ATOM 1171 O O . ARG A 1 155 ? 23.161 -0.436 -15.837 1.00 83.81 155 ARG A O 1
ATOM 1178 N N . ARG A 1 156 ? 21.367 0.721 -15.172 1.00 82.38 156 ARG A N 1
ATOM 1179 C CA . ARG A 1 156 ? 22.139 1.843 -14.617 1.00 82.38 156 ARG A CA 1
ATOM 1180 C C . ARG A 1 156 ? 22.570 1.516 -13.188 1.00 82.38 156 ARG A C 1
ATOM 1182 O O . ARG A 1 156 ? 21.740 1.151 -12.355 1.00 82.38 156 ARG A O 1
ATOM 1189 N N . LYS A 1 157 ? 23.862 1.684 -12.881 1.00 86.56 157 LYS A N 1
ATOM 1190 C CA . LYS A 1 157 ? 24.338 1.666 -11.490 1.00 86.56 157 LYS A CA 1
ATOM 1191 C C . LYS A 1 157 ? 23.628 2.793 -10.740 1.00 86.56 157 LYS A C 1
ATOM 1193 O O . LYS A 1 157 ? 23.760 3.957 -11.112 1.00 86.56 157 LYS A O 1
ATOM 1198 N N . ARG A 1 158 ? 22.840 2.447 -9.721 1.00 89.88 158 ARG A N 1
ATOM 1199 C CA . ARG A 1 158 ? 22.174 3.448 -8.881 1.00 89.88 158 ARG A CA 1
ATOM 1200 C C . ARG A 1 158 ? 23.213 4.134 -7.993 1.00 89.88 158 ARG A C 1
ATOM 1202 O O . ARG A 1 158 ? 24.133 3.482 -7.504 1.00 89.88 158 ARG A O 1
ATOM 1209 N N . GLY A 1 159 ? 23.065 5.445 -7.820 1.00 91.31 159 GLY A N 1
ATOM 1210 C CA . GLY A 1 159 ? 23.917 6.249 -6.944 1.00 91.31 159 GLY A CA 1
ATOM 1211 C C . GLY A 1 159 ? 23.505 6.166 -5.470 1.00 91.31 159 GLY A C 1
ATOM 1212 O O . GLY A 1 159 ? 22.803 5.244 -5.045 1.00 91.31 159 GLY A O 1
ATOM 1213 N N . SER A 1 160 ? 23.899 7.176 -4.692 1.00 92.50 160 SER A N 1
ATOM 1214 C CA . SER A 1 160 ? 23.511 7.341 -3.280 1.00 92.50 160 SER A CA 1
ATOM 1215 C C . SER A 1 160 ? 21.996 7.418 -3.066 1.00 92.50 160 SER A C 1
ATOM 1217 O O . SER A 1 160 ? 21.525 7.074 -1.988 1.00 92.50 160 SER A O 1
ATOM 1219 N N . SER A 1 161 ? 21.218 7.744 -4.104 1.00 88.81 161 SER A N 1
ATOM 1220 C CA . SER A 1 161 ? 19.748 7.739 -4.092 1.00 88.81 161 SER A CA 1
ATOM 1221 C C . SER A 1 161 ? 19.106 6.376 -3.805 1.00 88.81 161 SER A C 1
ATOM 1223 O O . SER A 1 161 ? 17.891 6.291 -3.680 1.00 88.81 161 SER A O 1
ATOM 1225 N N . CYS A 1 162 ? 19.880 5.290 -3.714 1.00 89.12 162 CYS A N 1
ATOM 1226 C CA . CYS A 1 162 ? 19.390 3.982 -3.274 1.00 89.12 162 CYS A CA 1
ATOM 1227 C C . CYS A 1 162 ? 19.677 3.694 -1.784 1.00 89.12 162 CYS A C 1
ATOM 1229 O O . CYS A 1 162 ? 19.224 2.679 -1.252 1.00 89.12 162 CYS A O 1
ATOM 1231 N N . GLN A 1 163 ? 20.444 4.547 -1.099 1.00 90.06 163 GLN A N 1
ATOM 1232 C CA . GLN A 1 163 ? 20.906 4.322 0.273 1.00 90.06 163 GLN A CA 1
ATOM 1233 C C . GLN A 1 163 ? 19.999 4.996 1.314 1.00 90.06 163 GLN A C 1
ATOM 1235 O O . GLN A 1 163 ? 20.431 5.854 2.071 1.00 90.06 163 GLN A O 1
ATOM 1240 N N . TRP A 1 164 ? 18.756 4.529 1.423 1.00 91.75 164 TRP A N 1
ATOM 1241 C CA . TRP A 1 164 ? 17.762 5.057 2.375 1.00 91.75 164 TRP A CA 1
ATOM 1242 C C . TRP A 1 164 ? 17.865 4.475 3.793 1.00 91.75 164 TRP A C 1
ATOM 1244 O O . TRP A 1 164 ? 16.947 4.619 4.589 1.00 91.75 164 TRP A O 1
ATOM 1254 N N . GLN A 1 165 ? 18.944 3.759 4.134 1.00 89.25 165 GLN A N 1
ATOM 1255 C CA . GLN A 1 165 ? 19.030 3.057 5.426 1.00 89.25 165 GLN A CA 1
ATOM 1256 C C . GLN A 1 165 ? 19.058 4.010 6.628 1.00 89.25 165 GLN A C 1
ATOM 1258 O O . GLN A 1 165 ? 18.595 3.626 7.698 1.00 89.25 165 GLN A O 1
ATOM 1263 N N . ARG A 1 166 ? 19.594 5.224 6.452 1.00 91.19 166 ARG A N 1
ATOM 1264 C CA . ARG A 1 166 ? 19.670 6.244 7.509 1.00 91.19 166 ARG A CA 1
ATOM 1265 C C . ARG A 1 166 ? 18.369 7.025 7.691 1.00 91.19 166 ARG A C 1
ATOM 1267 O O . ARG A 1 166 ? 18.131 7.510 8.785 1.00 91.19 166 ARG A O 1
ATOM 1274 N N . ASP A 1 167 ? 17.522 7.049 6.668 1.00 93.50 167 ASP A N 1
ATOM 1275 C CA . ASP A 1 167 ? 16.266 7.811 6.656 1.00 93.50 167 ASP A CA 1
ATOM 1276 C C . ASP A 1 167 ? 15.075 6.959 7.122 1.00 93.50 167 ASP A C 1
ATOM 1278 O O . ASP A 1 167 ? 13.915 7.359 7.028 1.00 93.50 167 ASP A O 1
ATOM 1282 N N . ARG A 1 168 ? 15.332 5.735 7.595 1.00 91.94 168 ARG A N 1
ATOM 1283 C CA . ARG A 1 168 ? 14.271 4.845 8.065 1.00 91.94 168 ARG A CA 1
ATOM 1284 C C . ARG A 1 168 ? 13.759 5.342 9.406 1.00 91.94 168 ARG A C 1
ATOM 1286 O O . ARG A 1 168 ? 14.526 5.414 10.363 1.00 91.94 168 ARG A O 1
ATOM 1293 N N . LEU A 1 169 ? 12.449 5.553 9.486 1.00 93.81 169 LEU A N 1
ATOM 1294 C CA . LEU A 1 169 ? 11.772 5.780 10.757 1.00 93.81 169 LEU A CA 1
ATOM 1295 C C . LEU A 1 169 ? 12.042 4.618 11.720 1.00 93.81 169 LEU A C 1
ATOM 1297 O O . LEU A 1 169 ? 11.940 3.433 11.372 1.00 93.81 169 LEU A O 1
ATOM 1301 N N . SER A 1 170 ? 12.378 4.972 12.952 1.00 94.88 170 SER A N 1
ATOM 1302 C CA . SER A 1 170 ? 12.501 4.048 14.066 1.00 94.88 170 SER A CA 1
ATOM 1303 C C . SER A 1 170 ? 11.131 3.507 14.479 1.00 94.88 170 SER A C 1
ATOM 1305 O O . SER A 1 170 ? 10.079 4.104 14.244 1.00 94.88 170 SER A O 1
ATOM 1307 N N . ARG A 1 171 ? 11.123 2.354 15.157 1.00 94.50 171 ARG A N 1
ATOM 1308 C CA . ARG A 1 171 ? 9.874 1.763 15.671 1.00 94.50 171 ARG A CA 1
ATOM 1309 C C . ARG A 1 171 ? 9.166 2.675 16.676 1.00 94.50 171 ARG A C 1
ATOM 1311 O O . ARG A 1 171 ? 7.940 2.675 16.721 1.00 94.50 171 ARG A O 1
ATOM 1318 N N . SER A 1 172 ? 9.928 3.432 17.463 1.00 97.06 172 SER A N 1
ATOM 1319 C CA . SER A 1 172 ? 9.401 4.414 18.412 1.00 97.06 172 SER A CA 1
ATOM 1320 C C . SER A 1 172 ? 8.686 5.558 17.703 1.00 97.06 172 SER A C 1
ATOM 1322 O O . SER A 1 172 ? 7.576 5.896 18.099 1.00 97.06 172 SER A O 1
ATOM 1324 N N . GLU A 1 173 ? 9.261 6.099 16.626 1.00 96.62 173 GLU A N 1
ATOM 1325 C CA . GLU A 1 173 ? 8.624 7.159 15.831 1.00 96.62 173 GLU A CA 1
ATOM 1326 C C . GLU A 1 173 ? 7.343 6.663 15.165 1.00 96.62 173 GLU A C 1
ATOM 1328 O O . GLU A 1 173 ? 6.318 7.334 15.234 1.00 96.62 173 GLU A O 1
ATOM 1333 N N . ILE A 1 174 ? 7.371 5.452 14.598 1.00 95.25 174 ILE A N 1
ATOM 1334 C CA . ILE A 1 174 ? 6.182 4.826 14.007 1.00 95.25 174 ILE A CA 1
ATOM 1335 C C . ILE A 1 174 ? 5.080 4.671 15.066 1.00 95.25 174 ILE A C 1
ATOM 1337 O O . ILE A 1 174 ? 3.933 5.035 14.820 1.00 95.25 174 ILE A O 1
ATOM 1341 N N . SER A 1 175 ? 5.414 4.174 16.262 1.00 95.38 175 SER A N 1
ATOM 1342 C CA . SER A 1 175 ? 4.442 4.018 17.353 1.00 95.38 175 SER A CA 1
ATOM 1343 C C . SER A 1 175 ? 3.880 5.361 17.827 1.00 95.38 175 SER A C 1
ATOM 1345 O O . SER A 1 175 ? 2.671 5.480 18.023 1.00 95.38 175 SER A O 1
ATOM 1347 N N . ALA A 1 176 ? 4.736 6.372 17.995 1.00 97.12 176 ALA A N 1
ATOM 1348 C CA . ALA A 1 176 ? 4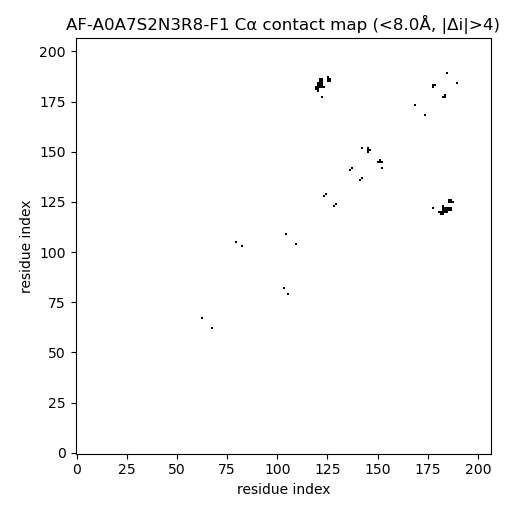.327 7.711 18.409 1.00 97.12 176 ALA A CA 1
ATOM 1349 C C . ALA A 1 176 ? 3.412 8.364 17.363 1.00 97.12 176 ALA A C 1
ATOM 1351 O O . ALA A 1 176 ? 2.390 8.953 17.712 1.00 97.12 176 ALA A O 1
ATOM 1352 N N . TYR A 1 177 ? 3.732 8.202 16.077 1.00 96.00 177 TYR A N 1
ATOM 1353 C CA . TYR A 1 177 ? 2.900 8.683 14.981 1.00 96.00 177 TYR A CA 1
ATOM 1354 C C . TYR A 1 177 ? 1.531 7.997 14.961 1.00 96.00 177 TYR A C 1
ATOM 1356 O O . TYR A 1 177 ? 0.512 8.684 14.936 1.00 96.00 177 TYR A O 1
ATOM 1364 N N . ARG A 1 178 ? 1.475 6.662 15.065 1.00 95.62 178 ARG A N 1
ATOM 1365 C CA . ARG A 1 178 ? 0.196 5.928 15.129 1.00 95.62 178 ARG A CA 1
ATOM 1366 C C . ARG A 1 178 ? -0.667 6.380 16.304 1.00 95.62 178 ARG A C 1
ATOM 1368 O O . ARG A 1 178 ? -1.874 6.541 16.144 1.00 95.62 178 ARG A O 1
ATOM 1375 N N . GLN A 1 179 ? -0.058 6.618 17.467 1.00 96.50 179 GLN A N 1
ATOM 1376 C CA . GLN A 1 179 ? -0.765 7.138 18.636 1.00 96.50 179 GLN A CA 1
ATOM 1377 C C . GLN A 1 179 ? -1.299 8.554 18.389 1.00 96.50 179 GLN A C 1
ATOM 1379 O O . GLN A 1 179 ? -2.463 8.811 18.687 1.00 96.50 179 GLN A O 1
ATOM 1384 N N . LYS A 1 180 ? -0.488 9.442 17.798 1.00 97.12 180 LYS A N 1
ATOM 1385 C CA . LYS A 1 180 ? -0.892 10.808 17.431 1.00 97.12 180 LYS A CA 1
ATOM 1386 C C . LYS A 1 180 ? -2.049 10.821 16.426 1.00 97.12 180 LYS A C 1
ATOM 1388 O O . LYS A 1 180 ? -2.928 11.663 16.540 1.00 97.12 180 LYS A O 1
ATOM 1393 N N . MET A 1 181 ? -2.055 9.887 15.476 1.00 96.62 181 MET A N 1
ATOM 1394 C CA . MET A 1 181 ? -3.089 9.763 14.442 1.00 96.62 181 MET A CA 1
ATOM 1395 C C . MET A 1 181 ? -4.319 8.953 14.884 1.00 96.62 181 MET A C 1
ATOM 1397 O O . MET A 1 181 ? -5.222 8.749 14.083 1.00 96.62 181 MET A O 1
ATOM 1401 N N . GLY A 1 182 ? -4.359 8.421 16.113 1.00 96.12 182 GLY A N 1
ATOM 1402 C CA . GLY A 1 182 ? -5.478 7.582 16.570 1.00 96.12 182 GLY A CA 1
ATOM 1403 C C . GLY A 1 182 ? -5.604 6.229 15.846 1.00 96.12 182 GLY A C 1
ATOM 1404 O O . GLY A 1 182 ? -6.631 5.555 15.949 1.00 96.12 182 GLY A O 1
ATOM 1405 N N . GLN A 1 183 ? -4.559 5.784 15.145 1.00 95.81 183 GLN A N 1
ATOM 1406 C CA . GLN A 1 183 ? -4.529 4.552 14.348 1.00 95.81 183 GLN A CA 1
ATOM 1407 C C . GLN A 1 183 ? -4.288 3.321 15.235 1.00 95.81 183 GLN A C 1
ATOM 1409 O O . GLN A 1 183 ? -3.234 2.686 15.202 1.00 95.81 183 GLN A O 1
ATOM 1414 N N . GLN A 1 184 ? -5.261 3.002 16.087 1.00 93.88 184 GLN A N 1
ATOM 1415 C CA . GLN A 1 184 ? -5.115 1.970 17.121 1.00 93.88 184 GLN A CA 1
ATOM 1416 C C . GLN A 1 184 ? -5.728 0.618 16.733 1.00 93.88 184 GLN A C 1
ATOM 1418 O O . GLN A 1 184 ? -5.421 -0.409 17.347 1.00 93.88 184 GLN A O 1
ATOM 1423 N N . ARG A 1 185 ? -6.612 0.576 15.727 1.00 94.56 185 ARG A N 1
ATOM 1424 C CA . ARG A 1 185 ? -7.352 -0.645 15.381 1.00 94.56 185 ARG A CA 1
ATOM 1425 C C . ARG A 1 185 ? -6.592 -1.469 14.351 1.00 94.56 185 ARG A C 1
ATOM 1427 O O . ARG A 1 185 ? -6.307 -1.008 13.250 1.00 94.56 185 ARG A O 1
ATOM 1434 N N . ARG A 1 186 ? -6.342 -2.739 14.674 1.00 93.38 186 ARG A N 1
ATOM 1435 C CA . ARG A 1 186 ? -5.798 -3.716 13.720 1.00 93.38 186 ARG A CA 1
ATOM 1436 C C . ARG A 1 186 ? -6.897 -4.209 12.780 1.00 93.38 186 ARG A C 1
ATOM 1438 O O . ARG A 1 186 ? -7.960 -4.627 13.238 1.00 93.38 186 ARG A O 1
ATOM 1445 N N . TRP A 1 187 ? -6.602 -4.279 11.487 1.00 92.19 187 TRP A N 1
ATOM 1446 C CA . TRP A 1 187 ? -7.511 -4.766 10.446 1.00 92.19 187 TRP A CA 1
ATOM 1447 C C . TRP A 1 187 ? -8.096 -6.155 10.737 1.00 92.19 187 TRP A C 1
ATOM 1449 O O . TRP A 1 187 ? -9.292 -6.396 10.582 1.00 92.19 187 TRP A O 1
ATOM 1459 N N . SER A 1 188 ? -7.275 -7.071 11.257 1.00 89.69 188 SER A N 1
ATOM 1460 C CA . SER A 1 188 ? -7.715 -8.427 11.602 1.00 89.69 188 SER A CA 1
ATOM 1461 C C . SER A 1 188 ? -8.790 -8.469 12.694 1.00 89.69 188 SER A C 1
ATOM 1463 O O . SER A 1 188 ? -9.619 -9.380 12.698 1.00 89.69 188 SER A O 1
ATOM 1465 N N . ALA A 1 189 ? -8.816 -7.492 13.606 1.00 88.31 189 ALA A N 1
ATOM 1466 C CA . ALA A 1 189 ? -9.871 -7.374 14.611 1.00 88.31 189 ALA A CA 1
ATOM 1467 C C . ALA A 1 189 ? -11.185 -6.881 13.984 1.00 88.31 189 ALA A C 1
ATOM 1469 O O . ALA A 1 189 ? -12.258 -7.380 14.330 1.00 88.31 189 ALA A O 1
A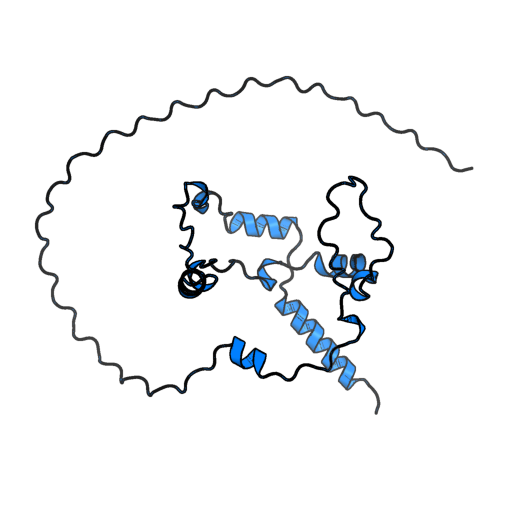TOM 1470 N N . LEU A 1 190 ? -11.092 -5.972 13.006 1.00 84.50 190 LEU A N 1
ATOM 1471 C CA . LEU A 1 190 ? -12.239 -5.462 12.260 1.00 84.50 190 LEU A CA 1
ATOM 1472 C C . LEU A 1 190 ? -12.947 -6.601 11.507 1.00 84.50 190 LEU A C 1
ATOM 1474 O O . LEU A 1 190 ? -14.148 -6.807 11.694 1.00 84.50 190 LEU A O 1
ATOM 1478 N N . ASN A 1 191 ? -12.188 -7.416 10.765 1.00 83.69 191 ASN A N 1
ATOM 1479 C CA . ASN A 1 191 ? -12.734 -8.532 9.981 1.00 83.69 191 ASN A CA 1
ATOM 1480 C C . ASN A 1 191 ? -13.404 -9.601 10.847 1.00 83.69 191 ASN A C 1
ATOM 1482 O O . ASN A 1 191 ? -14.453 -10.123 10.475 1.00 83.69 191 ASN A O 1
ATOM 1486 N N . LYS A 1 192 ? -12.854 -9.897 12.033 1.00 84.50 192 LYS A N 1
ATOM 1487 C CA . LYS A 1 192 ? -13.499 -10.824 12.979 1.00 84.50 192 LYS A CA 1
ATOM 1488 C C . LYS A 1 192 ? -14.854 -10.301 13.453 1.00 84.50 192 LYS A C 1
ATOM 1490 O O . LYS A 1 192 ? -15.795 -11.082 13.581 1.00 84.50 192 LYS A O 1
ATOM 1495 N N . SER A 1 193 ? -14.972 -8.994 13.695 1.00 82.31 193 SER A N 1
ATOM 1496 C CA . SER A 1 193 ? -16.245 -8.400 14.118 1.00 82.31 193 SER A CA 1
ATOM 1497 C C . SER A 1 193 ? -17.286 -8.408 12.993 1.00 82.31 193 SER A C 1
ATOM 1499 O O . SER A 1 193 ? -18.442 -8.748 13.245 1.00 82.31 193 SER A O 1
ATOM 1501 N N . MET A 1 194 ? -16.872 -8.137 11.748 1.00 83.56 194 MET A N 1
ATOM 1502 C CA . MET A 1 194 ? -17.748 -8.225 10.576 1.00 83.56 194 MET A CA 1
ATOM 1503 C C . MET A 1 194 ? -18.221 -9.657 10.320 1.00 83.56 194 MET A C 1
ATOM 1505 O O . MET A 1 194 ? -19.423 -9.885 10.202 1.00 83.56 194 MET A O 1
ATOM 1509 N N . ALA A 1 195 ? -17.311 -10.635 10.330 1.00 83.12 195 ALA A N 1
ATOM 1510 C CA . ALA A 1 195 ? -17.667 -12.042 10.161 1.00 83.12 195 ALA A CA 1
ATOM 1511 C C . ALA A 1 195 ? -18.677 -12.506 11.226 1.00 83.12 195 ALA A C 1
ATOM 1513 O O . ALA A 1 195 ? -19.662 -13.169 10.904 1.00 83.12 195 ALA A O 1
ATOM 1514 N N . LYS A 1 196 ? -18.493 -12.093 12.490 1.00 85.25 196 LYS A N 1
ATOM 1515 C CA . LYS A 1 196 ? -19.435 -12.406 13.575 1.00 85.25 196 LYS A CA 1
ATOM 1516 C C . LYS A 1 196 ? -20.817 -11.779 13.351 1.00 85.25 196 LYS A C 1
ATOM 1518 O O . LYS A 1 196 ? -21.817 -12.442 13.618 1.00 85.25 196 LYS A O 1
ATOM 1523 N N . LYS A 1 197 ? -20.890 -10.537 12.854 1.00 84.31 197 LYS A N 1
ATOM 1524 C CA . LYS A 1 197 ? -22.166 -9.875 12.524 1.00 84.31 197 LYS A CA 1
ATOM 1525 C C . LYS A 1 197 ? -22.912 -10.594 11.401 1.00 84.31 197 LYS A C 1
ATOM 1527 O O . LYS A 1 197 ? -24.106 -10.826 11.545 1.00 84.31 197 LYS A O 1
ATOM 1532 N N . ILE A 1 198 ? -22.213 -10.992 10.336 1.00 85.06 198 ILE A N 1
ATOM 1533 C CA . ILE A 1 198 ? -22.815 -11.705 9.197 1.00 85.06 198 ILE A CA 1
ATOM 1534 C C . ILE A 1 198 ? -23.410 -13.043 9.654 1.00 85.06 198 ILE A C 1
ATOM 1536 O O . ILE A 1 198 ? -24.569 -13.335 9.371 1.00 85.06 198 ILE A O 1
ATOM 1540 N N . VAL A 1 199 ? -22.653 -13.826 10.432 1.00 87.38 199 VAL A N 1
ATOM 1541 C CA . VAL A 1 199 ? -23.133 -15.113 10.968 1.00 87.38 199 VAL A CA 1
ATOM 1542 C C . VAL A 1 199 ? -24.315 -14.922 11.926 1.00 87.38 199 VAL A C 1
ATOM 1544 O O . VAL A 1 199 ? -25.257 -15.712 11.909 1.00 87.38 199 VAL A O 1
ATOM 1547 N N . GLY A 1 200 ? -24.298 -13.867 12.748 1.00 83.88 200 GLY A N 1
ATOM 1548 C CA . GLY A 1 200 ? -25.408 -13.533 13.642 1.00 83.88 200 GLY A CA 1
ATOM 1549 C C . GLY A 1 200 ? -26.689 -13.148 12.895 1.00 83.88 200 GLY A C 1
ATOM 1550 O O . GLY A 1 200 ? -27.759 -13.644 13.239 1.00 83.88 200 GLY A O 1
ATOM 1551 N N . ALA A 1 201 ? -26.576 -12.325 11.849 1.00 81.25 201 ALA A N 1
ATOM 1552 C CA . ALA A 1 201 ? -27.708 -11.908 11.023 1.00 81.25 201 ALA A CA 1
ATOM 1553 C C . ALA A 1 201 ? -28.344 -13.093 10.278 1.00 81.25 201 ALA A C 1
ATOM 1555 O O . ALA A 1 201 ? -29.562 -13.240 10.292 1.00 81.25 201 ALA A O 1
ATOM 1556 N N . ALA A 1 202 ? -27.526 -13.993 9.720 1.00 82.00 202 ALA A N 1
ATOM 1557 C CA . ALA A 1 202 ? -28.015 -15.198 9.049 1.00 82.00 202 ALA A CA 1
ATOM 1558 C C . ALA A 1 202 ? -28.786 -16.142 9.991 1.00 82.00 202 ALA A C 1
ATOM 1560 O O . ALA A 1 202 ? -29.687 -16.849 9.554 1.00 82.00 202 ALA A O 1
ATOM 1561 N N . LYS A 1 203 ? -28.457 -16.152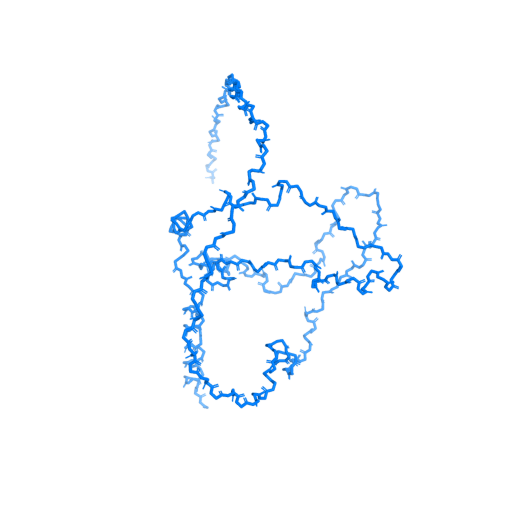 11.291 1.00 81.25 203 LYS A N 1
ATOM 1562 C CA . LYS A 1 203 ? -29.141 -16.985 12.291 1.00 81.25 203 LYS A CA 1
ATOM 1563 C C . LYS A 1 203 ? -30.464 -16.383 12.786 1.00 81.25 203 LYS A C 1
ATOM 1565 O O . LYS A 1 203 ? -31.294 -17.120 13.308 1.00 81.25 203 LYS A O 1
ATOM 1570 N N . ALA A 1 204 ? -30.644 -15.068 12.660 1.00 77.31 204 ALA A N 1
ATOM 1571 C CA . ALA A 1 204 ? -31.818 -14.346 13.152 1.00 77.31 204 ALA A CA 1
ATOM 1572 C C . ALA A 1 204 ? -32.922 -14.162 12.098 1.00 77.31 204 ALA A C 1
ATOM 1574 O O . ALA A 1 204 ? -34.015 -13.725 12.449 1.00 77.31 204 ALA A O 1
ATOM 1575 N N . ALA A 1 205 ? -32.658 -14.482 10.828 1.00 73.44 205 ALA A N 1
ATOM 1576 C CA . ALA A 1 205 ? -33.677 -14.444 9.787 1.00 73.44 205 ALA A CA 1
ATOM 1577 C C . ALA A 1 205 ? -34.704 -15.576 10.022 1.00 73.44 205 ALA A C 1
ATOM 1579 O O . ALA A 1 205 ? -34.313 -16.749 10.011 1.00 73.44 205 ALA A O 1
ATOM 1580 N N . PRO A 1 206 ? -35.989 -15.259 10.282 1.00 69.38 206 PRO A N 1
ATOM 1581 C CA . PRO A 1 206 ? -37.034 -16.270 10.391 1.00 69.38 206 PRO A CA 1
ATOM 1582 C C . PRO A 1 206 ? -37.195 -16.993 9.047 1.00 69.38 206 PRO A C 1
ATOM 1584 O O . PRO A 1 206 ? -37.084 -16.371 7.990 1.00 69.38 206 PRO A O 1
ATOM 1587 N N . LYS A 1 207 ? -37.387 -18.314 9.120 1.00 61.22 207 LYS A N 1
ATOM 1588 C CA . LYS A 1 207 ? -37.638 -19.185 7.965 1.00 61.22 207 LYS A CA 1
ATOM 1589 C C . LYS A 1 207 ? -38.985 -18.901 7.319 1.00 61.22 207 LYS A C 1
ATOM 1591 O O . LYS A 1 207 ? -39.929 -18.603 8.084 1.00 61.22 207 LYS A 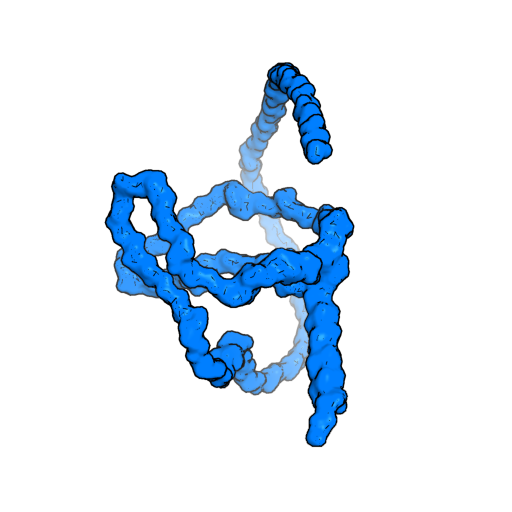O 1
#

InterPro domains:
  IPR005635 Inner centromere protein, ARK-binding domain [PF03941] (89-141)

Sequence (207 aa):
TLAAQPAASEPLAAAAAAPMPQAPAVPVVPKAAPKEKRKPGPKKKAPPPVPQFPAPAPQPPQQEPWQILRGKVLPPKSGDDNYEISDKEDSADEMEEPDRSHKHVPSWSADWTEQLAKQEGVDPDSIFGSKVPLCNIDVIFPDVLYKARGAQPPRRKRGSSCQWQRDRLSRSEISAYRQKMGQQRRWSALNKSMAKKIVGAAKAAPK

Mean predicted aligned error: 15.48 Å

Solvent-accessible surface area (backbone atoms only — not comparable to full-atom values): 14522 Å² total; per-residue (Å²): 138,82,82,82,79,81,83,82,83,78,80,85,75,80,79,75,84,74,82,79,79,80,76,78,80,76,80,82,76,77,82,82,76,83,83,75,84,78,74,87,72,82,83,75,76,80,77,76,88,71,82,81,71,76,78,76,72,88,70,76,83,76,76,53,75,66,58,63,60,68,70,54,85,73,77,82,83,58,78,86,74,62,74,84,76,74,83,79,76,81,78,92,80,65,95,63,80,73,86,62,85,85,57,88,76,59,74,81,58,76,55,40,69,62,52,46,65,71,46,55,41,45,26,62,49,54,71,70,44,90,61,82,78,83,85,54,58,65,76,77,58,38,68,66,65,31,55,76,69,77,43,77,77,88,81,70,85,76,62,74,90,72,65,58,78,83,76,56,79,50,72,66,55,53,51,53,48,33,62,76,61,51,29,75,38,50,45,69,60,54,52,53,53,51,53,51,48,53,57,50,53,67,69,68,58,81,131